Protein AF-A0A3M1XVM5-F1 (afdb_monomer)

Mean predicted aligned error: 18.75 Å

Solvent-accessible surface area (backbone atoms only — not comparable to full-atom values): 15828 Å² total; per-residue (Å²): 136,82,60,69,69,61,54,52,53,49,63,66,43,49,45,54,53,51,20,51,50,55,45,71,60,74,45,69,72,54,56,58,49,51,53,51,54,49,53,51,44,54,52,50,42,57,50,55,70,68,66,77,44,70,66,42,60,69,57,49,44,56,54,41,47,41,50,51,47,18,44,64,57,21,65,71,50,94,50,75,76,50,23,65,22,47,13,51,28,47,19,52,52,48,52,50,51,50,50,49,51,51,52,50,52,52,52,50,51,51,52,52,51,53,51,52,52,50,52,53,52,52,51,52,52,50,52,51,51,50,53,49,50,53,51,51,51,49,51,52,54,48,48,55,57,54,50,48,53,49,52,48,48,50,49,51,52,48,40,72,74,72,56,90,73,93,77,78,92,66,81,87,59,91,90,61,83,57,71,42,32,26,38,40,86,91,74,25,31,29,24,43,59,50,102,89,46,76,42,78,50,57,37,27,36,39,87,88,68,21,30,34,23,45,52,50,100,88,47,74,42,79,51,58,38,28,35,36,79,88,72,26,36,32,28,38,58,51,99,90,45,76,42,77,71,47,37,28,34,39,82,84,68,15,32,32,26,40,57,56,102,88,47,76,41,80,52,57,40,27,36,36,71,90,66,30,31,42,27,38,53,60,100,90,48,78,42,80,65

Foldseek 3Di:
DDDVVVVVVCLLCVLVVVLVVQLVVPDVVSVVVLVVVLVVLVVVLVVLVPPDDPCCVVQVNQLSVQLVVLLVVLVVDPDPSSRSSSSSSSSVVSNVVSVVVVVVVVVVVVVVVVVVVVVVVVVVVVVVVVVVVVVVVVVVVCCVVVVVVVVVVVVVVVCVVPDDDDDDDDDDPPPDDDFQWFQDPVFQFIWGQDPVGTDGAQWGQDQVAQFIWGHDPVGTDGAQWGQGNPFQFIWGQDPVGIDGPQWGQDQPQQFIWGQDPVGTDTDQWGQGNPTRAIWGDDPPGIDRD

Structure (mmCIF, N/CA/C/O backbone):
data_AF-A0A3M1XVM5-F1
#
_entry.id   AF-A0A3M1XVM5-F1
#
loop_
_atom_site.group_PDB
_atom_site.id
_atom_site.type_symbol
_atom_site.label_atom_id
_atom_site.label_alt_id
_atom_site.label_comp_id
_atom_site.label_asym_id
_atom_site.label_entity_id
_atom_site.label_seq_id
_atom_site.pdbx_PDB_ins_code
_atom_site.Cartn_x
_atom_site.Cartn_y
_atom_site.Cartn_z
_atom_site.occupancy
_atom_site.B_iso_or_equiv
_atom_site.auth_seq_id
_atom_site.auth_comp_id
_atom_site.auth_asym_id
_atom_site.auth_atom_id
_atom_site.pdbx_PDB_model_num
ATOM 1 N N . MET A 1 1 ? 5.412 -21.192 -29.999 1.00 60.91 1 MET A N 1
ATOM 2 C CA . MET A 1 1 ? 6.179 -20.695 -28.838 1.00 60.91 1 MET A CA 1
ATOM 3 C C . MET A 1 1 ? 7.517 -20.196 -29.362 1.00 60.91 1 MET A C 1
ATOM 5 O O . MET A 1 1 ? 8.328 -21.011 -29.775 1.00 60.91 1 MET A O 1
ATOM 9 N N . ILE A 1 2 ? 7.705 -18.882 -29.490 1.00 60.28 2 ILE A N 1
ATOM 10 C CA . ILE A 1 2 ? 9.012 -18.319 -29.856 1.00 60.28 2 ILE A CA 1
ATOM 11 C C . ILE A 1 2 ? 9.726 -18.062 -28.536 1.00 60.28 2 ILE A C 1
ATOM 13 O O . ILE A 1 2 ? 9.234 -17.288 -27.719 1.00 60.28 2 ILE A O 1
ATOM 17 N N . TYR A 1 3 ? 10.833 -18.761 -28.303 1.00 75.56 3 TYR A N 1
ATOM 18 C CA . TYR A 1 3 ? 11.639 -18.564 -27.105 1.00 75.56 3 TYR A CA 1
ATOM 19 C C . TYR A 1 3 ? 12.195 -17.129 -27.108 1.00 75.56 3 TYR A C 1
ATOM 21 O O . TYR A 1 3 ? 12.806 -16.730 -28.106 1.00 75.56 3 TYR A O 1
ATOM 29 N N . PRO A 1 4 ? 11.996 -16.344 -26.033 1.00 75.50 4 PRO A N 1
ATOM 30 C CA . PRO A 1 4 ? 12.413 -14.940 -25.978 1.00 75.50 4 PRO A CA 1
ATOM 31 C C . PRO A 1 4 ? 13.921 -14.770 -26.216 1.00 75.50 4 PRO A C 1
ATOM 33 O O . PRO A 1 4 ? 14.343 -13.804 -26.842 1.00 75.50 4 PRO A O 1
ATOM 36 N N . GLU A 1 5 ? 14.724 -15.764 -25.836 1.00 77.75 5 GLU A N 1
ATOM 37 C CA . GLU A 1 5 ? 16.176 -15.797 -26.050 1.00 77.75 5 GLU A CA 1
ATOM 38 C C . GLU A 1 5 ? 16.572 -15.759 -27.537 1.00 77.75 5 GLU A C 1
ATOM 40 O O . GLU A 1 5 ? 17.526 -15.080 -27.922 1.00 77.75 5 GLU A O 1
ATOM 45 N N . TYR A 1 6 ? 15.793 -16.411 -28.406 1.00 77.00 6 TYR A N 1
ATOM 46 C CA . TYR A 1 6 ? 16.048 -16.420 -29.849 1.00 77.00 6 TYR A CA 1
ATOM 47 C C . TYR A 1 6 ? 15.698 -15.086 -30.517 1.00 77.00 6 TYR A C 1
ATOM 49 O O . TYR A 1 6 ? 16.298 -14.736 -31.536 1.00 77.00 6 TYR A O 1
ATOM 57 N N . LEU A 1 7 ? 14.745 -14.331 -29.960 1.00 72.44 7 LEU A N 1
ATOM 58 C CA . LEU A 1 7 ? 14.396 -13.002 -30.461 1.00 72.44 7 LEU A CA 1
ATOM 59 C C . LEU A 1 7 ? 15.527 -12.008 -30.166 1.00 72.44 7 LEU A C 1
ATOM 61 O O . LEU A 1 7 ? 15.942 -11.267 -31.057 1.00 72.44 7 LEU A O 1
ATOM 65 N N . THR A 1 8 ? 16.078 -12.057 -28.951 1.00 76.94 8 THR A N 1
ATOM 66 C CA . THR A 1 8 ? 17.186 -11.199 -28.512 1.00 76.94 8 THR A CA 1
ATOM 67 C C . THR A 1 8 ? 18.448 -11.449 -29.332 1.00 76.94 8 THR A C 1
ATOM 69 O O . THR A 1 8 ? 19.074 -10.499 -29.800 1.00 76.94 8 THR A O 1
ATOM 72 N N . LEU A 1 9 ? 18.787 -12.718 -29.589 1.00 80.81 9 LEU A N 1
ATOM 73 C CA . LEU A 1 9 ? 19.960 -13.075 -30.391 1.00 80.81 9 LEU A CA 1
ATOM 74 C C . LEU A 1 9 ? 19.832 -12.598 -31.848 1.00 80.81 9 LEU A C 1
ATOM 76 O O . LEU A 1 9 ? 20.786 -12.074 -32.421 1.00 80.81 9 LEU A O 1
ATOM 80 N N . ARG A 1 10 ? 18.643 -12.730 -32.452 1.00 79.00 10 ARG A N 1
ATOM 81 C CA . ARG A 1 10 ? 18.392 -12.261 -33.825 1.00 79.00 10 ARG A CA 1
ATOM 82 C C . ARG A 1 10 ? 18.469 -10.743 -33.926 1.00 79.00 10 ARG A C 1
ATOM 84 O O . ARG A 1 10 ? 19.150 -10.243 -34.819 1.00 79.00 10 ARG A O 1
ATOM 91 N N . LEU A 1 11 ? 17.840 -10.019 -32.999 1.00 76.56 11 LEU A N 1
ATOM 92 C CA . LEU A 1 11 ? 17.914 -8.556 -32.937 1.00 76.56 11 LEU A CA 1
ATOM 93 C C . LEU A 1 11 ? 19.351 -8.074 -32.721 1.00 76.56 11 LEU A C 1
ATOM 95 O O . LEU A 1 11 ? 19.771 -7.114 -33.361 1.00 76.56 11 LEU A O 1
ATOM 99 N N . ALA A 1 12 ? 20.128 -8.784 -31.900 1.00 77.44 12 ALA A N 1
ATOM 100 C CA . ALA A 1 12 ? 21.537 -8.486 -31.699 1.00 77.44 12 ALA A CA 1
ATOM 101 C C . ALA A 1 12 ? 22.382 -8.763 -32.950 1.00 77.44 12 ALA A C 1
ATOM 103 O O . ALA A 1 12 ? 23.307 -8.011 -33.204 1.00 77.44 12 ALA A O 1
ATOM 104 N N . LEU A 1 13 ? 22.089 -9.789 -33.755 1.00 84.25 13 LEU A N 1
ATOM 105 C CA . LEU A 1 13 ? 22.875 -10.129 -34.954 1.00 84.25 13 LEU A CA 1
ATOM 106 C C . LEU A 1 13 ? 22.491 -9.330 -36.206 1.00 84.25 13 LEU A C 1
ATOM 108 O O . LEU A 1 13 ? 23.299 -9.213 -37.126 1.00 84.25 13 LEU A O 1
ATOM 112 N N . THR A 1 14 ? 21.281 -8.767 -36.259 1.00 83.75 14 THR A N 1
ATOM 113 C CA . THR A 1 14 ? 20.769 -8.076 -37.458 1.00 83.75 14 THR A CA 1
ATOM 114 C C . THR A 1 14 ? 21.676 -6.924 -37.928 1.00 83.75 14 THR A C 1
ATOM 116 O O . THR A 1 14 ? 21.975 -6.879 -39.122 1.00 83.75 14 THR A O 1
ATOM 119 N N . PRO A 1 15 ? 22.186 -6.030 -37.050 1.00 78.50 15 PRO A N 1
ATOM 120 C CA . PRO A 1 15 ? 23.075 -4.942 -37.461 1.00 78.50 15 PRO A CA 1
ATOM 121 C C . PRO A 1 15 ? 24.394 -5.460 -38.033 1.00 78.50 15 PRO A C 1
ATOM 123 O O . PRO A 1 15 ? 24.878 -4.932 -39.029 1.00 78.50 15 PRO A O 1
ATOM 126 N N . LEU A 1 16 ? 24.945 -6.523 -37.439 1.00 79.06 16 LEU A N 1
ATOM 127 C CA . LEU A 1 16 ? 26.199 -7.142 -37.861 1.00 79.06 16 LEU A CA 1
ATOM 128 C C . LEU A 1 16 ? 26.064 -7.775 -39.251 1.00 79.06 16 LEU A C 1
ATOM 130 O O . LEU A 1 16 ? 26.911 -7.548 -40.112 1.00 79.06 16 LEU A O 1
ATOM 134 N N . ILE A 1 17 ? 24.964 -8.492 -39.501 1.00 83.31 17 ILE A N 1
ATOM 135 C CA . ILE A 1 17 ? 24.644 -9.045 -40.825 1.00 83.31 17 ILE A CA 1
ATOM 136 C C . ILE A 1 17 ? 24.492 -7.914 -41.849 1.00 83.31 17 ILE A C 1
ATOM 138 O O . ILE A 1 17 ? 25.047 -8.002 -42.942 1.00 83.31 17 ILE A O 1
ATOM 142 N N . LEU A 1 18 ? 23.799 -6.828 -41.491 1.00 77.12 18 LEU A N 1
ATOM 143 C CA . LEU A 1 18 ? 23.624 -5.674 -42.373 1.00 77.12 18 LEU A CA 1
ATOM 144 C C . LEU A 1 18 ? 24.966 -5.011 -42.719 1.00 77.12 18 LEU A C 1
ATOM 146 O O . LEU A 1 18 ? 25.211 -4.684 -43.876 1.00 77.12 18 LEU A O 1
ATOM 150 N N . GLY A 1 19 ? 25.852 -4.858 -41.731 1.00 74.06 19 GLY A N 1
ATOM 151 C CA . GLY A 1 19 ? 27.201 -4.332 -41.927 1.00 74.06 19 GLY A CA 1
ATOM 152 C C . GLY A 1 19 ? 28.045 -5.198 -42.854 1.00 74.06 19 GLY A C 1
ATOM 153 O O . GLY A 1 19 ? 28.686 -4.672 -43.759 1.00 74.06 19 GLY A O 1
ATOM 154 N N . ILE A 1 20 ? 27.995 -6.523 -42.681 1.00 80.12 20 ILE A N 1
ATOM 155 C CA . ILE A 1 20 ? 28.680 -7.473 -43.569 1.00 80.12 20 ILE A CA 1
ATOM 156 C C . ILE A 1 20 ? 28.152 -7.346 -45.000 1.00 80.12 20 ILE A C 1
ATOM 158 O O . ILE A 1 20 ? 28.951 -7.284 -45.929 1.00 80.12 20 ILE A O 1
ATOM 162 N N . VAL A 1 21 ? 26.831 -7.262 -45.188 1.00 81.25 21 VAL A N 1
ATOM 163 C CA . VAL A 1 21 ? 26.219 -7.084 -46.515 1.00 81.25 21 VAL A CA 1
ATOM 164 C C . VAL A 1 21 ? 26.673 -5.773 -47.159 1.00 81.25 21 VAL A C 1
ATOM 166 O O . VAL A 1 21 ? 27.046 -5.766 -48.327 1.00 81.25 21 VAL A O 1
ATOM 169 N N . VAL A 1 22 ? 26.708 -4.673 -46.402 1.00 75.50 22 VAL A N 1
ATOM 170 C CA . VAL A 1 22 ? 27.169 -3.368 -46.905 1.00 75.50 22 VAL A CA 1
ATOM 171 C C . VAL A 1 22 ? 28.634 -3.415 -47.345 1.00 75.50 22 VAL A C 1
ATOM 173 O O . VAL A 1 22 ? 28.950 -2.909 -48.419 1.00 75.50 22 VAL A O 1
ATOM 176 N N . VAL A 1 23 ? 29.510 -4.062 -46.568 1.00 77.38 23 VAL A N 1
ATOM 177 C CA . VAL A 1 23 ? 30.926 -4.252 -46.935 1.00 77.38 23 VAL A CA 1
ATOM 178 C C . VAL A 1 23 ? 31.065 -5.162 -48.157 1.00 77.38 23 VAL A C 1
ATOM 180 O O . VAL A 1 23 ? 31.866 -4.884 -49.044 1.00 77.38 23 VAL A O 1
ATOM 183 N N . ALA A 1 24 ? 30.286 -6.244 -48.221 1.00 79.06 24 ALA A N 1
ATOM 184 C CA . ALA A 1 24 ? 30.365 -7.231 -49.294 1.00 79.06 24 ALA A CA 1
ATOM 185 C C . ALA A 1 24 ? 29.839 -6.706 -50.638 1.00 79.06 24 ALA A C 1
ATOM 187 O O . ALA A 1 24 ? 30.300 -7.152 -51.686 1.00 79.06 24 ALA A O 1
ATOM 188 N N . CYS A 1 25 ? 28.881 -5.775 -50.627 1.00 78.62 25 CYS A N 1
ATOM 189 C CA . CYS A 1 25 ? 28.274 -5.260 -51.851 1.00 78.62 25 CYS A CA 1
ATOM 190 C C . CYS A 1 25 ? 29.121 -4.210 -52.594 1.00 78.62 25 CYS A C 1
ATOM 192 O O . CYS A 1 25 ? 28.760 -3.920 -53.731 1.00 78.62 25 CYS A O 1
ATOM 194 N N . ASP A 1 26 ? 30.181 -3.646 -51.984 1.00 67.75 26 ASP A N 1
ATOM 195 C CA . ASP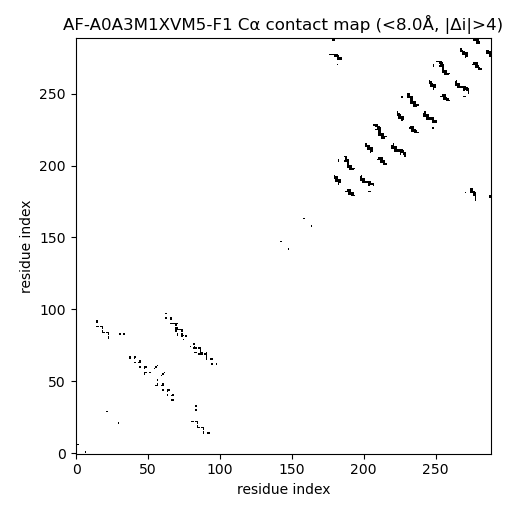 A 1 26 ? 31.127 -2.645 -52.546 1.00 67.75 26 ASP A CA 1
ATOM 196 C C . ASP A 1 26 ? 30.506 -1.702 -53.599 1.00 67.75 26 ASP A C 1
ATOM 198 O O . ASP A 1 26 ? 31.024 -1.497 -54.697 1.00 67.75 26 ASP A O 1
ATOM 202 N N . ALA A 1 27 ? 29.312 -1.182 -53.297 1.00 70.56 27 ALA A N 1
ATOM 203 C CA . ALA A 1 27 ? 28.520 -0.423 -54.249 1.00 70.56 27 ALA A CA 1
ATOM 204 C C . ALA A 1 27 ? 28.779 1.074 -54.022 1.00 70.56 27 ALA A C 1
ATOM 206 O O . ALA A 1 27 ? 28.367 1.602 -52.983 1.00 70.56 27 ALA A O 1
ATOM 207 N N . PRO A 1 28 ? 29.367 1.804 -54.991 1.00 73.69 28 PRO A N 1
ATOM 208 C CA . PRO A 1 28 ? 29.657 3.236 -54.856 1.00 73.69 28 PRO A CA 1
ATOM 209 C C . PRO A 1 28 ? 28.417 4.058 -54.477 1.00 73.69 28 PRO A C 1
ATOM 211 O O . PRO A 1 28 ? 28.491 5.020 -53.718 1.00 73.69 28 PRO A O 1
ATOM 214 N N . ALA A 1 29 ? 27.243 3.626 -54.948 1.00 74.75 29 ALA A N 1
ATOM 215 C CA . ALA A 1 29 ? 25.959 4.241 -54.632 1.00 74.75 29 ALA A CA 1
ATOM 216 C C . ALA A 1 29 ? 25.582 4.164 -53.138 1.00 74.75 29 ALA A C 1
ATOM 218 O O . ALA A 1 29 ? 24.871 5.041 -52.647 1.00 74.75 29 ALA A O 1
ATOM 219 N N . ILE A 1 30 ? 26.030 3.131 -52.414 1.00 73.25 30 ILE A N 1
ATOM 220 C CA . ILE A 1 30 ? 25.787 2.984 -50.972 1.00 73.25 30 ILE A CA 1
ATOM 221 C C . ILE A 1 30 ? 26.704 3.931 -50.200 1.00 73.25 30 ILE A C 1
ATOM 223 O O . ILE A 1 30 ? 26.223 4.665 -49.338 1.00 73.25 30 ILE A O 1
ATOM 227 N N . HIS A 1 31 ? 27.987 3.982 -50.563 1.00 72.56 31 HIS A N 1
ATOM 228 C CA . HIS A 1 31 ? 28.966 4.877 -49.946 1.00 72.56 31 HIS A CA 1
ATOM 229 C C . HIS A 1 31 ? 28.541 6.351 -50.074 1.00 72.56 31 HIS A C 1
ATOM 231 O O . HIS A 1 31 ? 28.496 7.097 -49.096 1.00 72.56 31 HIS A O 1
ATOM 237 N N . ASP A 1 32 ? 28.080 6.738 -51.262 1.00 79.06 32 ASP A N 1
ATOM 238 C CA . ASP A 1 32 ? 27.634 8.098 -51.561 1.00 79.06 32 ASP A CA 1
ATOM 239 C C . ASP A 1 32 ? 26.317 8.484 -50.845 1.00 79.06 32 ASP A C 1
ATOM 241 O O . ASP A 1 32 ? 26.075 9.643 -50.486 1.00 79.06 32 ASP A O 1
ATOM 245 N N . ARG A 1 33 ? 25.440 7.507 -50.576 1.00 79.25 33 ARG A N 1
ATOM 246 C CA . ARG A 1 33 ? 24.245 7.712 -49.737 1.00 79.25 33 ARG A CA 1
ATOM 247 C C . ARG A 1 33 ? 24.594 7.800 -48.253 1.00 79.25 33 ARG A C 1
ATOM 249 O O . ARG A 1 33 ? 24.036 8.654 -47.563 1.00 79.25 33 ARG A O 1
ATOM 256 N N . LEU A 1 34 ? 25.506 6.963 -47.759 1.00 74.75 34 LEU A N 1
ATOM 257 C CA . LEU A 1 34 ? 25.962 6.999 -46.366 1.00 74.75 34 LEU A CA 1
ATOM 258 C C . LEU A 1 34 ? 26.672 8.322 -46.054 1.00 74.75 34 LEU A C 1
ATOM 260 O O . LEU A 1 34 ? 26.331 8.972 -45.066 1.00 74.75 34 LEU A O 1
ATOM 264 N N . GLY A 1 35 ? 27.547 8.789 -46.949 1.00 77.56 35 GLY A N 1
ATOM 265 C CA . GLY A 1 35 ? 28.209 10.089 -46.828 1.00 77.56 35 GLY A CA 1
ATOM 266 C C . GLY A 1 35 ? 27.221 11.259 -46.752 1.00 77.56 35 GLY A C 1
ATOM 267 O O . GLY A 1 35 ? 27.332 12.113 -45.870 1.00 77.56 35 GLY A O 1
ATOM 268 N N . ARG A 1 36 ? 26.185 11.272 -47.605 1.00 83.62 36 ARG A N 1
ATOM 269 C CA . ARG A 1 36 ? 25.111 12.284 -47.540 1.00 83.62 36 ARG A CA 1
ATOM 270 C C . ARG A 1 36 ? 24.309 12.219 -46.243 1.00 83.62 36 ARG A C 1
ATOM 272 O O . ARG A 1 36 ? 24.011 13.257 -45.656 1.00 83.62 36 ARG A O 1
ATOM 279 N N . SER A 1 37 ? 23.993 11.011 -45.785 1.00 77.19 37 SER A N 1
ATOM 280 C CA . SER A 1 37 ? 23.270 10.786 -44.527 1.00 77.19 37 SER A CA 1
ATOM 281 C C . SER A 1 37 ? 24.063 11.322 -43.333 1.00 77.19 37 SER A C 1
ATOM 283 O O . SER A 1 37 ? 23.508 11.967 -42.445 1.00 77.19 37 SER A O 1
ATOM 285 N N . TYR A 1 38 ? 25.379 11.115 -43.345 1.00 74.56 38 TYR A N 1
ATOM 286 C CA . TYR A 1 38 ? 26.290 11.611 -42.321 1.00 74.56 38 TYR A CA 1
ATOM 287 C C . TYR A 1 38 ? 26.398 13.140 -42.316 1.00 74.56 38 TYR A C 1
ATOM 289 O O . TYR A 1 38 ? 26.290 13.767 -41.261 1.00 74.56 38 TYR A O 1
ATOM 297 N N . LEU A 1 39 ? 26.569 13.757 -43.490 1.00 82.69 39 LEU A N 1
ATOM 298 C CA . LEU A 1 39 ? 26.614 15.217 -43.613 1.00 82.69 39 LEU A CA 1
ATOM 299 C C . LEU A 1 39 ? 25.326 15.856 -43.092 1.00 82.69 39 LEU A C 1
ATOM 301 O O . LEU A 1 39 ? 25.383 16.818 -42.325 1.00 82.69 39 LEU A O 1
ATOM 305 N N . TRP A 1 40 ? 24.182 15.258 -43.426 1.00 86.00 40 TRP A N 1
ATOM 306 C CA . TRP A 1 40 ? 22.891 15.678 -42.900 1.00 86.00 40 TRP A CA 1
ATOM 307 C C . TRP A 1 40 ? 22.824 15.552 -41.370 1.00 86.00 40 TRP A C 1
ATOM 309 O O . TRP A 1 40 ? 22.435 16.506 -40.699 1.00 86.00 40 TRP A O 1
ATOM 319 N N . MET A 1 41 ? 23.261 14.428 -40.785 1.00 80.38 41 MET A N 1
ATOM 320 C CA . MET A 1 41 ? 23.284 14.264 -39.321 1.00 80.38 41 MET A CA 1
ATOM 321 C C . MET A 1 41 ? 24.180 15.300 -38.636 1.00 80.38 41 MET A C 1
ATOM 323 O O . MET A 1 41 ? 23.7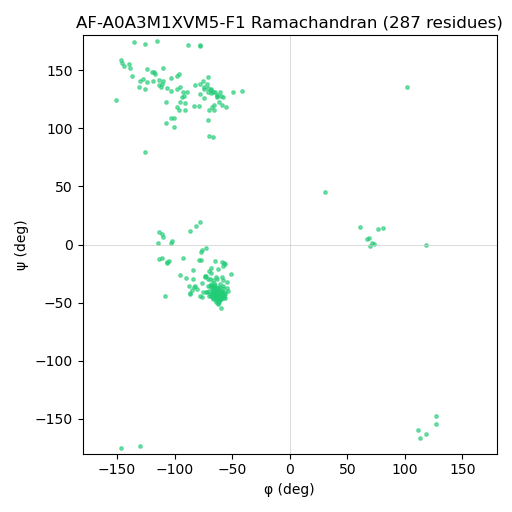98 15.855 -37.605 1.00 80.38 41 MET A O 1
ATOM 327 N N . ARG A 1 42 ? 25.348 15.603 -39.214 1.00 81.31 42 ARG A N 1
ATOM 328 C CA . ARG A 1 42 ? 26.279 16.613 -38.690 1.00 81.31 42 ARG A CA 1
ATOM 329 C C . ARG A 1 42 ? 25.665 18.011 -38.709 1.00 81.31 42 ARG A C 1
ATOM 331 O O . ARG A 1 42 ? 25.780 18.745 -37.727 1.00 81.31 42 ARG A O 1
ATOM 338 N N . GLU A 1 43 ? 24.990 18.366 -39.798 1.00 87.50 43 GLU A N 1
ATOM 339 C CA . GLU A 1 43 ? 24.265 19.631 -39.916 1.00 87.50 43 GLU A CA 1
ATOM 340 C C . GLU A 1 43 ? 23.136 19.717 -38.879 1.00 87.50 43 GLU A C 1
ATOM 342 O O . GLU A 1 43 ? 23.020 20.710 -38.158 1.00 87.50 43 GLU A O 1
ATOM 347 N N . LYS A 1 44 ? 22.351 18.643 -38.720 1.00 84.56 44 LYS A N 1
ATOM 348 C CA . LYS A 1 44 ? 21.286 18.584 -37.712 1.00 84.56 44 LYS A CA 1
ATOM 349 C C . LYS A 1 44 ? 21.815 18.629 -36.286 1.00 84.56 44 LYS A C 1
ATOM 351 O O . LYS A 1 44 ? 21.180 19.266 -35.453 1.00 84.56 44 LYS A O 1
ATOM 356 N N . HIS A 1 45 ? 22.975 18.041 -35.998 1.00 80.94 45 HIS A N 1
ATOM 357 C CA . HIS A 1 45 ? 23.606 18.150 -34.682 1.00 80.94 45 HIS A CA 1
ATOM 358 C C . HIS A 1 45 ? 24.001 19.601 -34.378 1.00 80.94 45 HIS A C 1
ATOM 360 O O . HIS A 1 45 ? 23.702 20.118 -33.300 1.00 80.94 45 HIS A O 1
ATOM 366 N N . ALA A 1 46 ? 24.612 20.288 -35.348 1.00 83.62 46 ALA A N 1
ATOM 367 C CA . ALA A 1 46 ? 24.980 21.694 -35.213 1.00 83.62 46 ALA A CA 1
ATOM 368 C C . ALA A 1 46 ? 23.746 22.589 -35.000 1.00 83.62 46 ALA A C 1
ATOM 370 O O . ALA A 1 46 ? 23.750 23.437 -34.107 1.00 83.62 46 ALA A O 1
ATOM 371 N N . LEU A 1 47 ? 22.667 22.361 -35.751 1.00 84.06 47 LEU A N 1
ATOM 372 C CA . LEU A 1 47 ? 21.400 23.079 -35.580 1.00 84.06 47 LEU A CA 1
ATOM 373 C C . LEU A 1 47 ? 20.743 22.777 -34.225 1.00 84.06 47 LEU A C 1
ATOM 375 O O . LEU A 1 47 ? 20.355 23.697 -33.506 1.00 84.06 47 LEU A O 1
ATOM 379 N N . ALA A 1 48 ? 20.690 21.504 -33.821 1.00 81.50 48 ALA A N 1
ATOM 380 C CA . ALA A 1 48 ? 20.130 21.090 -32.536 1.00 81.50 48 ALA A CA 1
ATOM 381 C C . ALA A 1 48 ? 20.880 21.709 -31.348 1.00 81.50 48 ALA A C 1
ATOM 383 O O . ALA A 1 48 ? 20.255 22.044 -30.347 1.00 81.50 48 ALA A O 1
ATOM 384 N N . SER A 1 49 ? 22.197 21.910 -31.472 1.00 78.69 49 SER A N 1
ATOM 385 C CA . SER A 1 49 ? 23.011 22.578 -30.450 1.00 78.69 49 SER A CA 1
ATOM 386 C C . SER A 1 49 ? 22.754 24.080 -30.317 1.00 78.69 49 SER A C 1
ATOM 388 O O . SER A 1 49 ? 23.004 24.644 -29.256 1.00 78.69 49 SER A O 1
ATOM 390 N N . ARG A 1 50 ? 22.227 24.727 -31.365 1.00 83.62 50 ARG A N 1
ATOM 391 C CA . ARG A 1 50 ? 21.940 26.169 -31.374 1.00 83.62 50 ARG A CA 1
ATOM 392 C C . ARG A 1 50 ? 20.535 26.511 -30.885 1.00 83.62 50 ARG A C 1
ATOM 394 O O . ARG A 1 50 ? 20.343 27.583 -30.330 1.00 83.62 50 ARG A O 1
ATOM 401 N N . GLU A 1 51 ? 19.563 25.618 -31.067 1.00 81.25 51 GLU A N 1
ATOM 402 C CA . GLU A 1 51 ? 18.143 25.915 -30.804 1.00 81.25 51 GLU A CA 1
ATOM 403 C C . GLU A 1 51 ? 17.672 25.687 -29.344 1.00 81.25 51 GLU A C 1
ATOM 405 O O . GLU A 1 51 ? 16.478 25.740 -29.072 1.00 81.25 51 GLU A O 1
ATOM 410 N N . GLY A 1 52 ? 18.571 25.476 -28.373 1.00 73.12 52 GLY A N 1
ATOM 411 C CA . GLY A 1 52 ? 18.320 25.745 -26.940 1.00 73.12 52 GLY A CA 1
ATOM 412 C C . GLY A 1 52 ? 17.191 24.991 -26.202 1.00 73.12 52 GLY A C 1
ATOM 413 O O . GLY A 1 52 ? 16.805 25.411 -25.114 1.00 73.12 52 GLY A O 1
ATOM 414 N N . GLY A 1 53 ? 16.640 23.896 -26.733 1.00 87.81 53 GLY A N 1
ATOM 415 C CA . GLY A 1 53 ? 15.536 23.161 -26.094 1.00 87.81 53 GLY A CA 1
ATOM 416 C C . GLY A 1 53 ? 15.994 22.001 -25.202 1.00 87.81 53 GLY A C 1
ATOM 417 O O . GLY A 1 53 ? 16.668 21.097 -25.689 1.00 87.81 53 GLY A O 1
ATOM 418 N N . TRP A 1 54 ? 15.550 21.954 -23.937 1.00 87.38 54 TRP A N 1
ATOM 419 C CA . TRP A 1 54 ? 15.931 20.901 -22.975 1.00 87.38 54 TRP A CA 1
ATOM 420 C C . TRP A 1 54 ? 15.680 19.476 -23.497 1.00 87.38 54 TRP A C 1
ATOM 422 O O . TRP A 1 54 ? 16.532 18.604 -23.341 1.00 87.38 54 TRP A O 1
ATOM 432 N N . TRP A 1 55 ? 14.558 19.240 -24.188 1.00 82.50 55 TRP A N 1
ATOM 433 C CA . TRP A 1 55 ? 14.245 17.932 -24.770 1.00 82.50 55 TRP A CA 1
ATOM 434 C C . TRP A 1 55 ? 15.187 17.578 -25.929 1.00 82.50 55 TRP A C 1
ATOM 436 O O . TRP A 1 55 ? 15.559 16.423 -26.110 1.00 82.50 55 TRP A O 1
ATOM 446 N N . ARG A 1 56 ? 15.638 18.558 -26.716 1.00 82.12 56 ARG A N 1
ATOM 447 C CA . ARG A 1 56 ? 16.605 18.294 -27.790 1.00 82.12 56 ARG A CA 1
ATOM 448 C C . ARG A 1 56 ? 17.965 17.953 -27.215 1.00 82.12 56 ARG A C 1
ATOM 450 O O . ARG A 1 56 ? 18.601 17.025 -27.701 1.00 82.12 56 ARG A O 1
ATOM 457 N N . THR A 1 57 ? 18.369 18.654 -26.164 1.00 82.88 57 THR A N 1
ATOM 458 C CA . THR A 1 57 ? 19.608 18.383 -25.434 1.00 82.88 57 THR A CA 1
ATOM 459 C C . THR A 1 57 ? 19.599 16.987 -24.808 1.00 82.88 57 THR A C 1
ATOM 461 O O . THR A 1 57 ? 20.592 16.276 -24.891 1.00 82.88 57 THR A O 1
ATOM 464 N N . LEU A 1 58 ? 18.474 16.558 -24.230 1.00 80.94 58 LEU A N 1
ATOM 465 C CA . LEU A 1 58 ? 18.365 15.254 -23.567 1.00 80.94 58 LEU A CA 1
ATOM 466 C C . LEU A 1 58 ? 18.152 14.079 -24.526 1.00 80.94 58 LEU A C 1
ATOM 468 O O . LEU A 1 58 ? 18.705 13.007 -24.299 1.00 80.94 58 LEU A O 1
ATOM 472 N N . PHE A 1 59 ? 17.356 14.255 -25.582 1.00 81.06 59 PHE A N 1
ATOM 473 C CA . PHE A 1 59 ? 16.935 13.141 -26.436 1.00 81.06 59 PHE A CA 1
ATOM 474 C C . PHE A 1 59 ? 17.614 13.161 -27.809 1.00 81.06 59 PHE A C 1
ATOM 476 O O . PHE A 1 59 ? 18.080 12.131 -28.281 1.00 81.06 59 PHE A O 1
ATOM 483 N N . VAL A 1 60 ? 17.706 14.322 -28.460 1.00 83.56 60 VAL A N 1
ATOM 484 C CA . VAL A 1 60 ? 18.148 14.417 -29.865 1.00 83.56 60 VAL A CA 1
ATOM 485 C C . VAL A 1 60 ? 19.669 14.500 -29.984 1.00 83.56 60 VAL A C 1
ATOM 487 O O . VAL A 1 60 ? 20.260 13.844 -30.842 1.00 83.56 60 VAL A O 1
ATOM 490 N N . GLN A 1 61 ? 20.319 15.282 -29.123 1.00 84.25 61 GLN A N 1
ATOM 491 C CA . GLN A 1 61 ? 21.770 15.461 -29.143 1.00 84.25 61 GLN A CA 1
ATOM 492 C C . GLN A 1 61 ? 22.539 14.155 -28.914 1.00 84.25 61 GLN A C 1
ATOM 494 O O . GLN A 1 61 ? 23.418 13.874 -29.728 1.00 84.25 61 GLN A O 1
ATOM 499 N N . PRO A 1 62 ? 22.218 13.320 -27.906 1.00 82.56 62 PRO A N 1
ATOM 500 C CA . PRO A 1 62 ? 22.941 12.070 -27.689 1.00 82.56 62 PRO A CA 1
ATOM 501 C C . PRO A 1 62 ? 22.812 11.107 -28.871 1.00 82.56 62 PRO A C 1
ATOM 503 O O . PRO A 1 62 ? 23.789 10.466 -29.252 1.00 82.56 62 PRO A O 1
ATOM 506 N N . PHE A 1 63 ? 21.635 11.058 -29.503 1.00 82.38 63 PHE A N 1
ATOM 507 C CA . PHE A 1 63 ? 21.393 10.255 -30.702 1.00 82.38 63 PHE A CA 1
ATOM 508 C C . PHE A 1 63 ? 22.279 10.696 -31.875 1.00 82.38 63 PHE A C 1
ATOM 510 O O . PHE A 1 63 ? 23.003 9.891 -32.463 1.00 82.38 63 PHE A O 1
ATOM 517 N N . LEU A 1 64 ? 22.276 11.994 -32.181 1.00 82.81 64 LEU A N 1
ATOM 518 C CA . LEU A 1 64 ? 23.094 12.555 -33.255 1.00 82.81 64 LEU A CA 1
ATOM 519 C C . LEU A 1 64 ? 24.601 12.448 -32.954 1.00 82.81 64 LEU A C 1
ATOM 521 O O . LEU A 1 64 ? 25.391 12.171 -33.857 1.00 82.81 64 LEU A O 1
ATOM 525 N N . TRP A 1 65 ? 25.000 12.608 -31.689 1.00 84.12 65 TRP A N 1
ATOM 526 C CA . TRP A 1 65 ? 26.385 12.459 -31.240 1.00 84.12 65 TRP A CA 1
ATOM 527 C C . TRP A 1 65 ? 26.883 11.013 -31.355 1.00 84.12 65 TRP A C 1
ATOM 529 O O . TRP A 1 65 ? 27.998 10.788 -31.820 1.00 84.12 65 TRP A O 1
ATOM 539 N N . LEU A 1 66 ? 26.058 10.020 -31.009 1.00 79.69 66 LEU A N 1
ATOM 540 C CA . LEU A 1 66 ? 26.408 8.602 -31.152 1.00 79.69 66 LEU A CA 1
ATOM 541 C C . LEU A 1 66 ? 26.584 8.195 -32.618 1.00 79.69 66 LEU A C 1
ATOM 543 O O . LEU A 1 66 ? 27.530 7.477 -32.942 1.00 79.69 66 LEU A O 1
ATOM 547 N N . GLY A 1 67 ? 25.723 8.694 -33.513 1.00 76.81 67 GLY A N 1
ATOM 548 C CA . GLY A 1 67 ? 25.901 8.514 -34.958 1.00 76.81 67 GLY A CA 1
ATOM 549 C C . GLY A 1 67 ? 27.232 9.088 -35.458 1.00 76.81 67 GLY A C 1
ATOM 550 O O . GLY A 1 67 ? 27.931 8.447 -36.238 1.00 76.81 67 GLY A O 1
ATOM 551 N N . PHE A 1 68 ? 27.627 10.259 -34.948 1.00 80.94 68 PHE A N 1
ATOM 552 C CA . PHE A 1 68 ? 28.920 10.873 -35.254 1.00 80.94 68 PHE A CA 1
ATOM 553 C C . PHE A 1 68 ? 30.111 10.077 -34.689 1.00 80.94 68 PHE A C 1
ATOM 555 O O . PHE A 1 68 ? 31.096 9.855 -35.393 1.00 80.94 68 PHE A O 1
ATOM 562 N N . MET A 1 69 ? 30.027 9.608 -33.441 1.00 79.88 69 MET A N 1
ATOM 563 C CA . MET A 1 69 ? 31.112 8.862 -32.792 1.00 79.88 69 MET A CA 1
ATOM 564 C C . MET A 1 69 ? 31.380 7.500 -33.431 1.00 79.88 69 MET A C 1
ATOM 566 O O . MET A 1 69 ? 32.533 7.067 -33.447 1.00 79.88 69 MET A O 1
ATOM 570 N N . GLY A 1 70 ? 30.356 6.847 -33.991 1.00 77.62 70 GLY A N 1
ATOM 571 C CA . GLY A 1 70 ? 30.528 5.607 -34.753 1.00 77.62 70 GLY A CA 1
ATOM 572 C C . GLY A 1 70 ? 31.509 5.769 -35.920 1.00 77.62 70 GLY A C 1
ATOM 573 O O . GLY A 1 70 ? 32.402 4.942 -36.087 1.00 77.62 70 GLY A O 1
ATOM 574 N N . ASP A 1 71 ? 31.415 6.878 -36.659 1.00 73.75 71 ASP A N 1
ATOM 575 C CA . ASP A 1 71 ? 32.334 7.210 -37.760 1.00 73.75 71 ASP A CA 1
ATOM 576 C C . ASP A 1 71 ? 33.748 7.537 -37.251 1.00 73.75 71 ASP A C 1
ATOM 578 O O . ASP A 1 71 ? 34.742 7.015 -37.756 1.00 73.75 71 ASP A O 1
ATOM 582 N N . VAL A 1 72 ? 33.857 8.340 -36.185 1.00 82.31 72 VAL A N 1
ATOM 583 C CA . VAL A 1 72 ? 35.157 8.678 -35.573 1.00 82.31 72 VAL A CA 1
ATOM 584 C C . VAL A 1 72 ? 35.903 7.423 -35.113 1.00 82.31 72 VAL A C 1
ATOM 586 O O . VAL A 1 72 ? 37.120 7.328 -35.281 1.00 82.31 72 VAL A O 1
ATOM 589 N N . LEU A 1 73 ? 35.189 6.454 -34.537 1.00 80.00 73 LEU A N 1
ATOM 590 C CA . LEU A 1 73 ? 35.763 5.179 -34.114 1.00 80.00 73 LEU A CA 1
ATOM 591 C C . LEU A 1 73 ? 36.111 4.286 -35.307 1.00 80.00 73 LEU A C 1
ATOM 593 O O . LEU A 1 73 ? 37.183 3.681 -35.308 1.00 80.00 73 LEU A O 1
ATOM 597 N N . ALA A 1 74 ? 35.263 4.238 -36.335 1.00 79.31 74 ALA A N 1
ATOM 598 C CA . ALA A 1 74 ? 35.501 3.410 -37.511 1.00 79.31 74 ALA A CA 1
ATOM 599 C C . ALA A 1 74 ? 36.733 3.850 -38.316 1.00 79.31 74 ALA A C 1
ATOM 601 O O . ALA A 1 74 ? 37.507 3.002 -38.763 1.00 79.31 74 ALA A O 1
ATOM 602 N N . ARG A 1 75 ? 36.992 5.161 -38.409 1.00 78.81 75 ARG A N 1
ATOM 603 C CA . ARG A 1 75 ? 38.180 5.719 -39.083 1.00 78.81 75 ARG A CA 1
ATOM 604 C C . ARG A 1 75 ? 39.513 5.368 -38.418 1.00 78.81 75 ARG A C 1
ATOM 606 O O . ARG A 1 75 ? 40.558 5.555 -39.034 1.00 78.81 75 ARG A O 1
ATOM 613 N N . LYS A 1 76 ? 39.509 4.867 -37.175 1.00 85.31 76 LYS A N 1
ATOM 614 C CA . LYS A 1 76 ? 40.731 4.387 -36.499 1.00 85.31 76 LYS A CA 1
ATOM 615 C C . LYS A 1 76 ? 41.187 3.012 -36.988 1.00 85.31 76 LYS A C 1
ATOM 617 O O . LYS A 1 76 ? 42.302 2.601 -36.680 1.00 85.31 76 LYS A O 1
ATOM 622 N N . VAL A 1 77 ? 40.343 2.286 -37.721 1.00 84.00 77 VAL A N 1
ATOM 623 C CA . VAL A 1 77 ? 40.702 0.986 -38.295 1.00 84.00 77 VAL A CA 1
ATOM 624 C C . VAL A 1 77 ? 41.625 1.216 -39.501 1.00 84.00 77 VAL A C 1
ATOM 626 O O . VAL A 1 77 ? 41.400 2.143 -40.262 1.00 84.00 77 VAL A O 1
ATOM 629 N N . PRO A 1 78 ? 42.673 0.417 -39.741 1.00 81.12 78 PRO A N 1
ATOM 630 C CA . PRO A 1 78 ? 43.612 0.671 -40.842 1.00 81.12 78 PRO A CA 1
ATOM 631 C C . PRO A 1 78 ? 43.083 0.292 -42.237 1.00 81.12 78 PRO A C 1
ATOM 633 O O . PRO A 1 78 ? 43.759 0.538 -43.230 1.00 81.12 78 PRO A O 1
ATOM 636 N N . VAL A 1 79 ? 41.894 -0.314 -42.336 1.00 83.12 79 VAL A N 1
ATOM 637 C CA . VAL A 1 79 ? 41.337 -0.845 -43.590 1.00 83.12 79 VAL A CA 1
ATOM 638 C C . VAL A 1 79 ? 40.189 0.051 -44.076 1.00 83.12 79 VAL A C 1
ATOM 640 O O . VAL A 1 79 ? 39.090 -0.060 -43.531 1.00 83.12 79 VAL A O 1
ATOM 643 N N . PRO A 1 80 ? 40.389 0.890 -45.114 1.00 77.31 80 PRO A N 1
ATOM 644 C CA . PRO A 1 80 ? 39.392 1.871 -45.560 1.00 77.31 80 PRO A CA 1
ATOM 645 C C . PRO A 1 80 ? 38.051 1.248 -45.953 1.00 77.31 80 PRO A C 1
ATOM 647 O O . PRO A 1 80 ? 36.997 1.775 -45.625 1.00 77.31 80 PRO A O 1
ATOM 650 N N . ARG A 1 81 ? 38.085 0.063 -46.579 1.00 72.62 81 ARG A N 1
ATOM 651 C CA . ARG A 1 81 ? 36.879 -0.680 -46.988 1.00 72.62 81 ARG A CA 1
ATOM 652 C C . ARG A 1 81 ? 35.984 -1.107 -45.821 1.00 72.62 81 ARG A C 1
ATOM 654 O O . ARG A 1 81 ? 34.813 -1.396 -46.029 1.00 72.62 81 ARG A O 1
ATOM 661 N N . LEU A 1 82 ? 36.525 -1.183 -44.603 1.00 78.69 82 LEU A N 1
ATOM 662 C CA . LEU A 1 82 ? 35.765 -1.571 -43.414 1.00 78.69 82 LEU A CA 1
ATOM 663 C C . LEU A 1 82 ? 35.185 -0.370 -42.661 1.00 78.69 82 LEU A C 1
ATOM 665 O O . LEU A 1 82 ? 34.355 -0.576 -41.779 1.00 78.69 82 LEU A O 1
ATOM 669 N N . HIS A 1 83 ? 35.590 0.862 -42.986 1.00 80.31 83 HIS A N 1
ATOM 670 C CA . HIS A 1 83 ? 35.185 2.054 -42.231 1.00 80.31 83 HIS A CA 1
ATOM 671 C C . HIS A 1 83 ? 33.675 2.265 -42.275 1.00 80.31 83 HIS A C 1
ATOM 673 O O . HIS A 1 83 ? 33.051 2.410 -41.228 1.00 80.31 83 HIS A O 1
ATOM 679 N N . ASP A 1 84 ? 33.065 2.199 -43.456 1.00 74.81 84 ASP A N 1
ATOM 680 C CA . ASP A 1 84 ? 31.639 2.525 -43.593 1.00 74.81 84 ASP A CA 1
ATOM 681 C C . ASP A 1 84 ? 30.741 1.449 -42.997 1.00 74.81 84 ASP A C 1
ATOM 683 O O . ASP A 1 84 ? 29.759 1.750 -42.317 1.00 74.81 84 ASP A O 1
ATOM 687 N N . GLY A 1 85 ? 31.102 0.182 -43.215 1.00 75.50 85 GLY A N 1
ATOM 688 C CA . GLY A 1 85 ? 30.386 -0.952 -42.646 1.00 75.50 85 GLY A CA 1
ATOM 689 C C . GLY A 1 85 ? 30.465 -0.960 -41.125 1.00 75.50 85 GLY A C 1
ATOM 690 O O . GLY A 1 85 ? 29.442 -1.073 -40.454 1.00 75.50 85 GLY A O 1
ATOM 691 N N . LEU A 1 86 ? 31.666 -0.784 -40.568 1.00 79.88 86 LEU A N 1
ATOM 692 C CA . LEU A 1 86 ? 31.862 -0.763 -39.121 1.00 79.88 86 LEU A CA 1
ATOM 693 C C . LEU A 1 86 ? 31.198 0.460 -38.476 1.00 79.88 86 LEU A C 1
ATOM 695 O O . LEU A 1 86 ? 30.558 0.321 -37.436 1.00 79.88 86 LEU A O 1
ATOM 699 N N . GLY A 1 87 ? 31.302 1.637 -39.098 1.00 76.69 87 GLY A N 1
ATOM 700 C CA . GLY A 1 87 ? 30.659 2.859 -38.619 1.00 76.69 87 GLY A CA 1
ATOM 701 C C . GLY A 1 87 ? 29.138 2.728 -38.576 1.00 76.69 87 GLY A C 1
ATOM 702 O O . GLY A 1 87 ? 28.523 3.081 -37.569 1.00 76.69 87 GLY A O 1
ATOM 703 N N . LEU A 1 88 ? 28.536 2.136 -39.616 1.00 77.56 88 LEU A N 1
ATOM 704 C CA . LEU A 1 88 ? 27.103 1.849 -39.656 1.00 77.56 88 LEU A CA 1
ATOM 705 C C . LEU A 1 88 ? 26.689 0.860 -38.559 1.00 77.56 88 LEU A C 1
ATOM 707 O O . LEU A 1 88 ? 25.699 1.097 -37.871 1.00 77.56 88 LEU A O 1
ATOM 711 N N . VAL A 1 89 ? 27.444 -0.225 -38.366 1.00 81.25 89 VAL A N 1
ATOM 712 C CA . VAL A 1 89 ? 27.162 -1.227 -37.324 1.00 81.25 89 VAL A CA 1
ATOM 713 C C . VAL A 1 89 ? 27.222 -0.597 -35.934 1.00 81.25 89 VAL A C 1
ATOM 715 O O . VAL A 1 89 ? 26.286 -0.750 -35.150 1.00 81.25 89 VAL A O 1
ATOM 718 N N . LEU A 1 90 ? 28.294 0.143 -35.635 1.00 81.06 90 LEU A N 1
ATOM 719 C CA . LEU A 1 90 ? 28.478 0.812 -34.346 1.00 81.06 90 LEU A CA 1
ATOM 720 C C . LEU A 1 90 ? 27.383 1.847 -34.086 1.00 81.06 90 LEU A C 1
ATOM 722 O O . LEU A 1 90 ? 26.848 1.895 -32.979 1.00 81.06 90 LEU A O 1
ATOM 726 N N . ALA A 1 91 ? 27.009 2.627 -35.104 1.00 77.75 91 ALA A N 1
ATOM 727 C CA . ALA A 1 91 ? 25.872 3.529 -35.015 1.00 77.75 91 ALA A CA 1
ATOM 728 C C . ALA A 1 91 ? 24.590 2.741 -34.710 1.00 77.75 91 ALA A C 1
ATOM 730 O O . ALA A 1 91 ? 23.953 2.993 -33.697 1.00 77.75 91 ALA A O 1
ATOM 731 N N . LEU A 1 92 ? 24.226 1.724 -35.489 1.00 81.12 92 LEU A N 1
ATOM 732 C CA . LEU A 1 92 ? 22.991 0.970 -35.247 1.00 81.12 92 LEU A CA 1
ATOM 733 C C . LEU A 1 92 ? 22.918 0.366 -33.833 1.00 81.12 92 LEU A C 1
ATOM 735 O O . LEU A 1 92 ? 21.871 0.468 -33.192 1.00 81.12 92 LEU A O 1
ATOM 739 N N . TYR A 1 93 ? 24.016 -0.185 -33.306 1.00 83.81 93 TYR A N 1
ATOM 740 C CA . TYR A 1 93 ? 24.056 -0.670 -31.920 1.00 83.81 93 TYR A CA 1
ATOM 741 C C . TYR A 1 93 ? 23.911 0.448 -30.893 1.00 83.81 93 TYR A C 1
ATOM 743 O O . TYR A 1 93 ? 23.169 0.293 -29.925 1.00 83.81 93 TYR A O 1
ATOM 751 N N . ALA A 1 94 ? 24.588 1.576 -31.095 1.00 82.00 94 ALA A N 1
ATOM 752 C CA . ALA A 1 94 ? 24.469 2.728 -30.215 1.00 82.00 94 ALA A CA 1
ATOM 753 C C . ALA A 1 94 ? 23.032 3.269 -30.171 1.00 82.00 94 ALA A C 1
ATOM 755 O O . ALA A 1 94 ? 22.506 3.558 -29.095 1.00 82.00 94 ALA A O 1
ATOM 756 N N . TRP A 1 95 ? 22.372 3.353 -31.328 1.00 82.06 95 TRP A N 1
ATOM 757 C CA . TRP A 1 95 ? 20.985 3.797 -31.431 1.00 82.06 95 TRP A CA 1
ATOM 758 C C . TRP A 1 95 ? 20.023 2.796 -30.782 1.00 82.06 95 TRP A C 1
ATOM 760 O O . TRP A 1 95 ? 19.125 3.204 -30.047 1.00 82.06 95 TRP A O 1
ATOM 770 N N . ALA A 1 96 ? 20.234 1.493 -30.992 1.00 84.50 96 ALA A N 1
ATOM 771 C CA . ALA A 1 96 ? 19.454 0.443 -30.338 1.00 84.50 96 ALA A CA 1
ATOM 772 C C . ALA A 1 96 ? 19.621 0.471 -28.809 1.00 84.50 96 ALA A C 1
ATOM 774 O O . ALA A 1 96 ? 18.633 0.378 -28.082 1.00 84.50 96 ALA A O 1
ATOM 775 N N . GLY A 1 97 ? 20.849 0.658 -28.318 1.00 83.88 97 GLY A N 1
ATOM 776 C CA . GLY A 1 97 ? 21.137 0.798 -26.892 1.00 83.88 97 GLY A CA 1
ATOM 777 C C . GLY A 1 97 ? 20.449 2.018 -26.283 1.00 83.88 97 GLY A C 1
ATOM 778 O O . GLY A 1 97 ? 19.808 1.907 -25.239 1.00 83.88 97 GLY A O 1
ATOM 779 N N . LEU A 1 98 ? 20.503 3.166 -26.964 1.00 83.44 98 LEU A N 1
ATOM 780 C CA . LEU A 1 98 ? 19.840 4.380 -26.497 1.00 83.44 98 LEU A CA 1
ATOM 781 C C . LEU A 1 98 ? 18.314 4.231 -26.487 1.00 83.44 98 LEU A C 1
ATOM 783 O O . LEU A 1 98 ? 17.672 4.604 -25.509 1.00 83.44 98 LEU A O 1
ATOM 787 N N . LEU A 1 99 ? 17.731 3.634 -27.530 1.00 83.44 99 LEU A N 1
ATOM 788 C CA . LEU A 1 99 ? 16.302 3.320 -27.563 1.00 83.44 99 LEU A CA 1
ATOM 789 C C . LEU A 1 99 ? 15.910 2.391 -26.404 1.00 83.44 99 LEU A C 1
ATOM 791 O O . LEU A 1 99 ? 14.895 2.624 -25.753 1.00 83.44 99 LEU A O 1
ATOM 795 N N . GLY A 1 100 ? 16.732 1.380 -26.110 1.00 86.88 100 GLY A N 1
ATOM 796 C CA . GLY A 1 100 ? 16.539 0.489 -24.967 1.00 86.88 100 GLY A CA 1
ATOM 797 C C . GLY A 1 100 ? 16.546 1.233 -23.630 1.00 86.88 100 GLY A C 1
ATOM 798 O O . GLY A 1 100 ? 15.649 1.029 -22.814 1.00 86.88 100 GLY A O 1
ATOM 799 N N . LEU A 1 101 ? 17.497 2.151 -23.425 1.00 85.88 101 LEU A N 1
ATOM 800 C CA . LEU A 1 101 ? 17.540 3.001 -22.231 1.00 85.88 101 LEU A CA 1
ATOM 801 C C . LEU A 1 101 ? 16.305 3.902 -22.119 1.00 85.88 101 LEU A C 1
ATOM 803 O O . LEU A 1 101 ? 15.743 4.028 -21.035 1.00 85.88 101 LEU A O 1
ATOM 807 N N . MET A 1 102 ? 15.848 4.487 -23.229 1.00 84.75 102 MET A N 1
ATOM 808 C CA . MET A 1 102 ? 14.641 5.320 -23.258 1.00 84.75 102 MET A CA 1
ATOM 809 C C . MET A 1 102 ? 13.389 4.515 -22.904 1.00 84.75 102 MET A C 1
ATOM 811 O O . MET A 1 102 ? 12.593 4.950 -22.076 1.00 84.75 102 MET A O 1
ATOM 815 N N . LEU A 1 103 ? 13.232 3.321 -23.480 1.00 86.38 103 LEU A N 1
ATOM 816 C CA . LEU A 1 103 ? 12.134 2.415 -23.142 1.00 86.38 103 LEU A CA 1
ATOM 817 C C . LEU A 1 103 ? 12.196 1.983 -21.672 1.00 86.38 103 LEU A C 1
ATOM 819 O O . LEU A 1 103 ? 11.167 1.975 -21.000 1.00 86.38 103 LEU A O 1
ATOM 823 N N . GLY A 1 104 ? 13.392 1.695 -21.153 1.00 88.56 104 GLY A N 1
ATOM 824 C CA . GLY A 1 104 ? 13.609 1.401 -19.738 1.00 88.56 104 GLY A CA 1
ATOM 825 C C . GLY A 1 104 ? 13.208 2.566 -18.829 1.00 88.56 104 GLY A C 1
ATOM 826 O O . GLY A 1 104 ? 12.487 2.364 -17.855 1.00 88.56 104 GLY A O 1
ATOM 827 N N . ALA A 1 105 ? 13.598 3.794 -19.179 1.00 86.38 105 ALA A N 1
ATOM 828 C CA . ALA A 1 105 ? 13.234 5.000 -18.438 1.00 86.38 105 ALA A CA 1
ATOM 829 C C . ALA A 1 105 ? 11.718 5.257 -18.456 1.00 86.38 105 ALA A C 1
ATOM 831 O O . ALA A 1 105 ? 11.136 5.556 -17.415 1.00 86.38 105 ALA A O 1
ATOM 832 N N . VAL A 1 106 ? 11.061 5.086 -19.610 1.00 89.56 106 VAL A N 1
ATOM 833 C CA . VAL A 1 106 ? 9.596 5.190 -19.728 1.00 89.56 106 VAL A CA 1
ATOM 834 C C . VAL A 1 106 ? 8.908 4.109 -18.897 1.00 89.56 106 VAL A C 1
ATOM 836 O O . VAL A 1 106 ? 7.982 4.415 -18.152 1.00 89.56 106 VAL A O 1
ATOM 839 N N . SER A 1 107 ? 9.379 2.861 -18.961 1.00 92.56 107 SER A N 1
ATOM 840 C CA . SER A 1 107 ? 8.843 1.762 -18.151 1.00 92.56 107 SER A CA 1
ATOM 841 C C . SER A 1 107 ? 8.976 2.044 -16.652 1.00 92.56 107 SER A C 1
ATOM 843 O O . SER A 1 107 ? 8.040 1.798 -15.888 1.00 92.56 107 SER A O 1
ATOM 845 N N . LEU A 1 108 ? 10.116 2.589 -16.220 1.00 93.75 108 LEU A N 1
ATOM 846 C CA . LEU A 1 108 ? 10.348 2.976 -14.829 1.00 93.75 108 LEU A CA 1
ATOM 847 C C . LEU A 1 108 ? 9.421 4.120 -14.407 1.00 93.75 108 LEU A C 1
ATOM 849 O O . LEU A 1 108 ? 8.812 4.041 -13.344 1.00 93.75 108 LEU A O 1
ATOM 853 N N . LEU A 1 109 ? 9.257 5.145 -15.249 1.00 94.81 109 LEU A N 1
ATOM 854 C CA . LEU A 1 109 ? 8.334 6.252 -14.998 1.00 94.81 109 LEU A CA 1
ATOM 855 C C . LEU A 1 109 ? 6.889 5.756 -14.858 1.00 94.81 109 LEU A C 1
ATOM 857 O O . LEU A 1 109 ? 6.208 6.130 -13.908 1.00 94.81 109 LEU A O 1
ATOM 861 N N . VAL A 1 110 ? 6.433 4.885 -15.763 1.00 94.75 110 VAL A N 1
ATOM 862 C CA . VAL A 1 110 ? 5.096 4.276 -15.690 1.00 94.75 110 VAL A CA 1
ATOM 863 C C . VAL A 1 110 ? 4.936 3.491 -14.390 1.00 94.75 110 VAL A C 1
ATOM 865 O O . V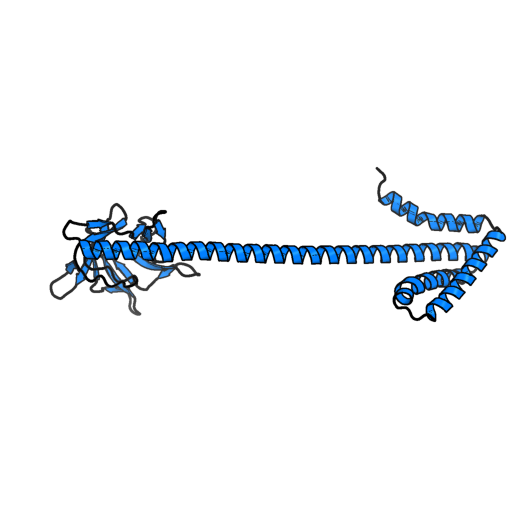AL A 1 110 ? 3.937 3.661 -13.696 1.00 94.75 110 VAL A O 1
ATOM 868 N N . THR A 1 111 ? 5.934 2.688 -14.018 1.00 95.31 111 THR A N 1
ATOM 869 C CA . THR A 1 111 ? 5.918 1.922 -12.762 1.00 95.31 111 THR A CA 1
ATOM 870 C C . THR A 1 111 ? 5.819 2.844 -11.546 1.00 95.31 111 THR A C 1
ATOM 872 O O . THR A 1 111 ? 5.032 2.586 -10.638 1.00 95.31 111 THR A O 1
ATOM 875 N N . LEU A 1 112 ? 6.561 3.954 -11.544 1.00 96.62 112 LEU A N 1
ATOM 876 C CA . LEU A 1 112 ? 6.534 4.947 -10.472 1.00 96.62 112 LEU A CA 1
ATOM 877 C C . LEU A 1 112 ? 5.172 5.648 -10.373 1.00 96.62 112 LEU A C 1
ATOM 879 O O . LEU A 1 112 ? 4.651 5.815 -9.272 1.00 96.62 112 LEU A O 1
ATOM 883 N N . VAL A 1 113 ? 4.565 6.011 -11.506 1.00 97.19 113 VAL A N 1
ATOM 884 C CA . VAL A 1 113 ? 3.216 6.598 -11.544 1.00 97.19 113 VAL A CA 1
ATOM 885 C C . VAL A 1 113 ? 2.179 5.611 -11.009 1.00 97.19 113 VAL A C 1
ATOM 887 O O . VAL A 1 113 ? 1.356 5.985 -10.177 1.00 97.19 113 VAL A O 1
ATOM 890 N N . VAL A 1 114 ? 2.234 4.344 -11.430 1.00 97.56 114 VAL A N 1
ATOM 891 C CA . VAL A 1 114 ? 1.328 3.296 -10.935 1.00 97.56 114 VAL A CA 1
ATOM 892 C C . VAL A 1 114 ? 1.490 3.099 -9.426 1.00 97.56 114 VAL A C 1
ATOM 894 O O . VAL A 1 114 ? 0.489 3.039 -8.712 1.00 97.56 114 VAL A O 1
ATOM 897 N N . ALA A 1 115 ? 2.727 3.058 -8.924 1.00 97.00 115 ALA A N 1
ATOM 898 C CA . ALA A 1 115 ? 2.999 2.952 -7.493 1.00 97.00 115 ALA A CA 1
ATOM 899 C C . ALA A 1 115 ? 2.422 4.145 -6.712 1.00 97.00 115 ALA A C 1
ATOM 901 O O . ALA A 1 115 ? 1.741 3.945 -5.708 1.00 97.00 115 ALA A O 1
ATOM 902 N N . LEU A 1 116 ? 2.614 5.374 -7.205 1.00 97.94 116 LEU A N 1
ATOM 903 C CA . LEU A 1 116 ? 2.065 6.583 -6.586 1.00 97.94 116 LEU A CA 1
ATOM 904 C C . LEU A 1 116 ? 0.531 6.546 -6.531 1.00 97.94 116 LEU A C 1
ATOM 906 O O . LEU A 1 116 ? -0.055 6.800 -5.480 1.00 97.94 116 LEU A O 1
ATOM 910 N N . VAL A 1 117 ? -0.122 6.189 -7.641 1.00 98.19 117 VAL A N 1
ATOM 911 C CA . VAL A 1 117 ? -1.587 6.056 -7.700 1.00 98.19 117 VAL A CA 1
ATOM 912 C C . VAL A 1 117 ? -2.070 4.994 -6.713 1.00 98.19 117 VAL A C 1
ATOM 914 O O . VAL A 1 117 ? -3.018 5.240 -5.970 1.00 98.19 117 VAL A O 1
ATOM 917 N N . SER A 1 118 ? -1.391 3.847 -6.642 1.00 97.88 118 SER A N 1
ATOM 918 C CA . SER A 1 118 ? -1.713 2.790 -5.680 1.00 97.88 118 SER A CA 1
ATOM 919 C C . SER A 1 118 ? -1.611 3.276 -4.231 1.00 97.88 118 SER A C 1
ATOM 921 O O . SER A 1 118 ? -2.502 2.991 -3.433 1.00 97.88 118 SER A O 1
ATOM 923 N N . MET A 1 119 ? -0.565 4.034 -3.884 1.00 98.50 119 MET A N 1
ATOM 924 C CA . MET A 1 119 ? -0.410 4.608 -2.541 1.00 98.50 119 MET A CA 1
ATOM 925 C C . MET A 1 119 ? -1.541 5.588 -2.205 1.00 98.50 119 MET A C 1
ATOM 927 O O . MET A 1 119 ? -2.090 5.541 -1.106 1.00 98.50 119 MET A O 1
ATOM 931 N N . VAL A 1 120 ? -1.933 6.445 -3.154 1.00 98.38 120 VAL A N 1
ATOM 932 C CA . VAL A 1 120 ? -3.053 7.385 -2.970 1.00 98.38 120 VAL A CA 1
ATOM 933 C C . VAL A 1 120 ? -4.369 6.636 -2.749 1.00 98.38 120 VAL A C 1
ATOM 935 O O . VAL A 1 120 ? -5.122 6.980 -1.840 1.00 98.38 120 VAL A O 1
ATOM 938 N N . VAL A 1 121 ? -4.638 5.583 -3.526 1.00 98.38 121 VAL A N 1
ATOM 939 C CA . VAL A 1 121 ? -5.844 4.754 -3.357 1.00 98.38 121 VAL A CA 1
ATOM 940 C C . VAL A 1 121 ? -5.868 4.086 -1.980 1.00 98.38 121 VAL A C 1
ATOM 942 O O . VAL A 1 121 ? -6.889 4.143 -1.297 1.00 98.38 121 VAL A O 1
ATOM 945 N N . GLN A 1 122 ? -4.750 3.503 -1.537 1.00 98.38 122 GLN A N 1
ATOM 946 C CA . GLN A 1 122 ? -4.644 2.896 -0.206 1.00 98.38 122 GLN A CA 1
ATOM 947 C C . GLN A 1 122 ? -4.895 3.913 0.913 1.00 98.38 122 GLN A C 1
ATOM 949 O O . GLN A 1 122 ? -5.625 3.612 1.857 1.00 98.38 122 GLN A O 1
ATOM 954 N N . LEU A 1 123 ? -4.354 5.129 0.788 1.00 98.44 123 LEU A N 1
ATOM 955 C CA . LEU A 1 123 ? -4.593 6.207 1.745 1.00 98.44 123 LEU A CA 1
ATOM 956 C C . LEU A 1 123 ? -6.078 6.594 1.808 1.00 98.44 123 LEU A C 1
ATOM 958 O O . LEU A 1 123 ? -6.628 6.724 2.898 1.00 98.44 123 LEU A O 1
ATOM 962 N N . ILE A 1 124 ? -6.745 6.737 0.659 1.00 98.50 124 ILE A N 1
ATOM 963 C CA . ILE A 1 124 ? -8.181 7.053 0.605 1.00 98.50 124 ILE A CA 1
ATOM 964 C C . ILE A 1 124 ? -9.001 5.953 1.287 1.00 98.50 124 ILE A C 1
ATOM 966 O O . ILE A 1 124 ? -9.862 6.256 2.112 1.00 98.50 124 ILE A O 1
ATOM 970 N N . LEU A 1 125 ? -8.723 4.682 0.985 1.00 98.50 125 LEU A N 1
ATOM 971 C CA . LEU A 1 125 ? -9.419 3.550 1.603 1.00 98.50 125 LEU A CA 1
ATOM 972 C C . LEU A 1 125 ? -9.207 3.505 3.120 1.00 98.50 125 LEU A C 1
ATOM 974 O O . LEU A 1 125 ? -10.159 3.266 3.861 1.00 98.50 125 LEU A O 1
ATOM 978 N N . PHE A 1 126 ? -7.990 3.787 3.588 1.00 98.50 126 PHE A N 1
ATOM 979 C CA . PHE A 1 126 ? -7.690 3.880 5.015 1.00 98.50 126 PHE A CA 1
ATOM 980 C C . PHE A 1 126 ? -8.497 4.993 5.696 1.00 98.50 126 PHE A C 1
ATOM 982 O O . PHE A 1 126 ? -9.121 4.755 6.729 1.00 98.50 126 PHE A O 1
ATOM 989 N N . LEU A 1 127 ? -8.546 6.189 5.099 1.00 98.44 127 LEU A N 1
ATOM 990 C CA . LEU A 1 127 ? -9.317 7.317 5.632 1.00 98.44 127 LEU A CA 1
ATOM 991 C C . LEU A 1 127 ? -10.822 7.021 5.669 1.00 98.44 127 LEU A C 1
ATOM 993 O O . LEU A 1 127 ? -11.480 7.341 6.657 1.00 98.44 127 LEU A O 1
ATOM 997 N N . LEU A 1 128 ? -11.363 6.376 4.631 1.00 98.44 128 LEU A N 1
ATOM 998 C CA . LEU A 1 128 ? -12.761 5.937 4.607 1.00 98.44 128 LEU A CA 1
ATOM 999 C C . LEU A 1 128 ? -13.046 4.895 5.694 1.00 98.44 128 LEU A C 1
ATOM 1001 O O . LEU A 1 128 ? -14.048 5.009 6.397 1.00 98.44 128 LEU A O 1
ATOM 1005 N N . GLY A 1 129 ? -12.153 3.917 5.870 1.00 98.06 129 GLY A N 1
ATOM 1006 C CA . GLY A 1 129 ? -12.255 2.919 6.934 1.00 98.06 129 GLY A CA 1
ATOM 1007 C C . GLY A 1 129 ? -12.220 3.547 8.329 1.00 98.06 129 GLY A C 1
ATOM 1008 O O . GLY A 1 129 ? -13.048 3.212 9.173 1.00 98.06 129 GLY A O 1
ATOM 1009 N N . ALA A 1 130 ? -11.326 4.512 8.556 1.00 98.06 130 ALA A N 1
ATOM 1010 C CA . ALA A 1 130 ? -11.245 5.251 9.813 1.00 98.06 130 ALA A CA 1
ATOM 1011 C C . ALA A 1 130 ? -12.510 6.085 10.073 1.00 98.06 130 ALA A C 1
ATOM 1013 O O . ALA A 1 130 ? -13.068 6.025 11.167 1.00 98.06 130 ALA A O 1
ATOM 1014 N N . ALA A 1 131 ? -13.005 6.815 9.069 1.00 97.81 131 ALA A N 1
ATOM 1015 C CA . ALA A 1 131 ? -14.238 7.593 9.180 1.00 97.81 131 ALA A CA 1
ATOM 1016 C C . ALA A 1 131 ? -15.451 6.699 9.482 1.00 97.81 131 ALA A C 1
ATOM 1018 O O . ALA A 1 131 ? -16.268 7.034 10.339 1.00 97.81 131 ALA A O 1
ATOM 1019 N N . PHE A 1 132 ? -15.541 5.539 8.825 1.00 98.12 132 PHE A N 1
ATOM 1020 C CA . PHE A 1 132 ? -16.573 4.545 9.103 1.00 98.12 132 PHE A CA 1
ATOM 1021 C C . PHE A 1 132 ? -16.455 3.988 10.526 1.00 98.12 132 PHE A C 1
ATOM 1023 O O . PHE A 1 132 ? -17.449 3.947 11.244 1.00 98.12 132 PHE A O 1
ATOM 1030 N N . GLY A 1 133 ? -15.246 3.630 10.967 1.00 97.56 133 GLY A N 1
ATOM 1031 C CA . GLY A 1 133 ? -14.995 3.168 12.333 1.00 97.56 133 GLY A CA 1
ATOM 1032 C C . GLY A 1 133 ? -15.416 4.199 13.382 1.00 97.56 133 GLY A C 1
ATOM 1033 O O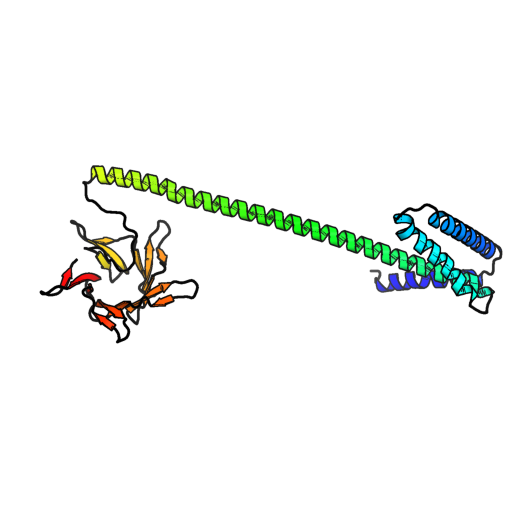 . GLY A 1 133 ? -16.143 3.863 14.313 1.00 97.56 133 GLY A O 1
ATOM 1034 N N . ILE A 1 134 ? -15.051 5.471 13.188 1.00 97.69 134 ILE A N 1
ATOM 1035 C CA . ILE A 1 134 ? -15.480 6.580 14.054 1.00 97.69 134 ILE A CA 1
ATOM 1036 C C . ILE A 1 134 ? -17.006 6.717 14.044 1.00 97.69 134 ILE A C 1
ATOM 1038 O O . ILE A 1 134 ? -17.601 6.888 15.104 1.00 97.69 134 ILE A O 1
ATOM 1042 N N . ALA A 1 135 ? -17.653 6.620 12.880 1.00 97.00 135 ALA A N 1
ATOM 1043 C CA . ALA A 1 135 ? -19.107 6.702 12.780 1.00 97.00 135 ALA A CA 1
ATOM 1044 C C . ALA A 1 135 ? -19.804 5.555 13.527 1.00 97.00 135 ALA A C 1
ATOM 1046 O O . ALA A 1 135 ? -20.775 5.801 14.238 1.00 97.00 135 ALA A O 1
ATOM 1047 N N . VAL A 1 136 ? -19.299 4.322 13.418 1.00 96.88 136 VAL A N 1
ATOM 1048 C CA . VAL A 1 136 ? -19.826 3.163 14.157 1.00 96.88 136 VAL A CA 1
ATOM 1049 C C . VAL A 1 136 ? -19.645 3.357 15.659 1.00 96.88 136 VAL A C 1
ATOM 1051 O O . VAL A 1 136 ? -20.618 3.246 16.399 1.00 96.88 136 VAL A O 1
ATOM 1054 N N . ILE A 1 137 ? -18.439 3.720 16.106 1.00 96.19 137 ILE A N 1
ATOM 1055 C CA . ILE A 1 137 ? -18.159 4.006 17.521 1.00 96.19 137 ILE A CA 1
ATOM 1056 C C . ILE A 1 137 ? -19.085 5.113 18.031 1.00 96.19 137 ILE A C 1
ATOM 1058 O O . ILE A 1 137 ? -19.671 4.983 19.101 1.00 96.19 137 ILE A O 1
ATOM 1062 N N . TYR A 1 138 ? -19.280 6.175 17.249 1.00 95.88 138 TYR A N 1
ATOM 1063 C CA . TYR A 1 138 ? -20.201 7.253 17.586 1.00 95.88 138 TYR A CA 1
ATOM 1064 C C . TYR A 1 138 ? -21.643 6.757 17.740 1.00 95.88 138 TYR A C 1
ATOM 1066 O O . TYR A 1 138 ? -22.303 7.152 18.696 1.00 95.88 138 TYR A O 1
ATOM 1074 N N . GLN A 1 139 ? -22.139 5.885 16.853 1.00 94.56 139 GLN A N 1
ATOM 1075 C CA . GLN A 1 139 ? -23.484 5.310 16.992 1.00 94.56 139 GLN A CA 1
ATOM 1076 C C . GLN A 1 139 ? -23.608 4.436 18.241 1.00 94.56 139 GLN A C 1
ATOM 1078 O O . GLN A 1 139 ? -24.599 4.560 18.955 1.00 94.56 139 GLN A O 1
ATOM 1083 N N . VAL A 1 140 ? -22.600 3.612 18.540 1.00 92.38 140 VAL A N 1
ATOM 1084 C CA . VAL A 1 140 ? -22.578 2.768 19.746 1.00 92.38 140 VAL A CA 1
ATOM 1085 C C . VAL A 1 140 ? -22.595 3.630 21.007 1.00 92.38 140 VAL A C 1
ATOM 1087 O O . VAL A 1 140 ? -23.458 3.453 21.862 1.00 92.38 140 VAL A O 1
ATOM 1090 N N . ILE A 1 141 ? -21.704 4.623 21.097 1.00 90.00 141 ILE A N 1
ATOM 1091 C CA . ILE A 1 141 ? -21.660 5.569 22.222 1.00 90.00 141 ILE A CA 1
ATOM 1092 C C . ILE A 1 141 ? -22.993 6.314 22.332 1.00 90.00 141 ILE A C 1
ATOM 1094 O O . ILE A 1 141 ? -23.550 6.443 23.419 1.00 90.00 141 ILE A O 1
ATOM 1098 N N . LYS A 1 142 ? -23.543 6.786 21.210 1.00 89.62 142 LYS A N 1
ATOM 1099 C CA . LYS A 1 142 ? -24.830 7.481 21.191 1.00 89.62 142 LYS A CA 1
ATOM 1100 C C . LYS A 1 142 ? -25.957 6.594 21.721 1.00 89.62 142 LYS A C 1
ATOM 1102 O O . LYS A 1 142 ? -26.755 7.090 22.508 1.00 89.62 142 LYS A O 1
ATOM 1107 N N . GLN A 1 143 ? -26.027 5.326 21.317 1.00 85.75 143 GLN A N 1
ATOM 1108 C CA . GLN A 1 143 ? -27.021 4.379 21.831 1.00 85.75 143 GLN A CA 1
ATOM 1109 C C . GLN A 1 143 ? -26.854 4.170 23.336 1.00 85.75 143 GLN A C 1
ATOM 1111 O O . GLN A 1 143 ? -27.818 4.365 24.070 1.00 85.75 143 GLN A O 1
ATOM 1116 N N . MET A 1 144 ? -25.628 3.926 23.808 1.00 81.50 144 MET A N 1
ATOM 1117 C CA . MET A 1 144 ? -25.340 3.762 25.238 1.00 81.50 144 MET A CA 1
ATOM 1118 C C . MET A 1 144 ? -25.788 4.970 26.076 1.00 81.50 144 MET A C 1
ATOM 1120 O O . MET A 1 144 ? -26.447 4.807 27.101 1.00 81.50 144 MET A O 1
ATOM 1124 N N . PHE A 1 145 ? -25.485 6.196 25.639 1.00 79.44 145 PHE A N 1
ATOM 1125 C CA . PHE A 1 145 ? -25.862 7.403 26.385 1.00 79.44 145 PHE A CA 1
ATOM 1126 C C . PHE A 1 145 ? -27.348 7.769 26.249 1.00 79.44 145 PHE A C 1
ATOM 1128 O O . PHE A 1 145 ? -27.935 8.310 27.189 1.00 79.44 145 PHE A O 1
ATOM 1135 N N . TRP A 1 146 ? -27.975 7.496 25.101 1.00 68.44 146 TRP A N 1
ATOM 1136 C CA . TRP A 1 146 ? -29.381 7.837 24.877 1.00 68.44 146 TRP A CA 1
ATOM 1137 C C . TRP A 1 146 ? -30.327 6.849 25.565 1.00 68.44 146 TRP A C 1
ATOM 1139 O O . TRP A 1 146 ? -31.247 7.289 26.257 1.00 68.44 146 TRP A O 1
ATOM 1149 N N . GLU A 1 147 ? -30.068 5.543 25.460 1.00 57.03 147 GLU A N 1
ATOM 1150 C CA . GLU A 1 147 ? -30.820 4.514 26.190 1.00 57.03 147 GLU A CA 1
ATOM 1151 C C . GLU A 1 147 ? -30.541 4.592 27.688 1.00 57.03 147 GLU A C 1
ATOM 1153 O O . GLU A 1 147 ? -31.479 4.493 28.473 1.00 57.03 147 GLU A O 1
ATOM 1158 N N . GLY A 1 148 ? -29.312 4.922 28.103 1.00 55.41 148 GLY A N 1
ATOM 1159 C CA . GLY A 1 148 ? -29.012 5.249 29.497 1.00 55.41 148 GLY A CA 1
ATOM 1160 C C . GLY A 1 148 ? -29.915 6.360 30.042 1.00 55.41 148 GLY A C 1
ATOM 1161 O O . GLY A 1 148 ? -30.396 6.261 31.163 1.00 55.41 148 GLY A O 1
ATOM 1162 N N . SER A 1 149 ? -30.256 7.374 29.237 1.00 56.19 149 SER A N 1
ATOM 1163 C CA . SER A 1 149 ? -31.166 8.453 29.656 1.00 56.19 149 SER A CA 1
ATOM 1164 C C . SER A 1 149 ? -32.641 8.037 29.754 1.00 56.19 149 SER A C 1
ATOM 1166 O O . SER A 1 149 ? -33.403 8.658 30.500 1.00 56.19 149 SER A O 1
ATOM 1168 N N . GLU A 1 150 ? -33.070 7.029 28.989 1.00 57.66 150 GLU A N 1
ATOM 1169 C CA . GLU A 1 150 ? -34.432 6.483 29.038 1.00 57.66 150 GLU A CA 1
ATOM 1170 C C . GLU A 1 150 ? -34.573 5.437 30.133 1.00 57.66 150 GLU A C 1
ATOM 1172 O O . GLU A 1 150 ? -35.558 5.472 30.864 1.00 57.66 150 GLU A O 1
ATOM 1177 N N . VAL A 1 151 ? -33.560 4.593 30.330 1.00 54.09 151 VAL A N 1
ATOM 1178 C CA . VAL A 1 151 ? -33.438 3.719 31.496 1.00 54.09 151 VAL A CA 1
ATOM 1179 C C . VAL A 1 151 ? -33.391 4.570 32.753 1.00 54.09 151 VAL A C 1
ATOM 1181 O O . VAL A 1 151 ? -34.157 4.310 33.663 1.00 54.09 151 VAL A O 1
ATOM 1184 N N . GLN A 1 152 ? -32.621 5.658 32.788 1.00 52.66 152 GLN A N 1
ATOM 1185 C CA . GLN A 1 152 ? -32.559 6.552 33.944 1.00 52.66 152 GLN A CA 1
ATOM 1186 C C . GLN A 1 152 ? -33.858 7.343 34.152 1.00 52.66 152 GLN A C 1
ATOM 1188 O O . GLN A 1 152 ? -34.286 7.496 35.292 1.00 52.66 152 GLN A O 1
ATOM 1193 N N . ARG A 1 153 ? -34.567 7.754 33.087 1.00 57.59 153 ARG A N 1
ATOM 1194 C CA . ARG A 1 153 ? -35.929 8.320 33.201 1.00 57.59 153 ARG A CA 1
ATOM 1195 C C . ARG A 1 153 ? -36.966 7.291 33.655 1.00 57.59 153 ARG A C 1
ATOM 1197 O O . ARG A 1 153 ? -37.845 7.640 34.437 1.00 57.59 153 ARG A O 1
ATOM 1204 N N . SER A 1 154 ? -36.873 6.046 33.201 1.00 51.16 154 SER A N 1
ATOM 1205 C CA . SER A 1 154 ? -37.742 4.934 33.607 1.00 51.16 154 SER A CA 1
ATOM 1206 C C . SER A 1 154 ? -37.443 4.490 35.044 1.00 51.16 154 SER A C 1
ATOM 1208 O O . SER A 1 154 ? -38.361 4.215 35.813 1.00 51.16 154 SER A O 1
ATOM 1210 N N . TYR A 1 155 ? -36.175 4.537 35.454 1.00 52.88 155 TYR A N 1
ATOM 1211 C CA . TYR A 1 155 ? -35.705 4.288 36.814 1.00 52.88 155 TYR A CA 1
ATOM 1212 C C . TYR A 1 155 ? -36.140 5.414 37.751 1.00 52.88 155 TYR A C 1
ATOM 1214 O O . TYR A 1 155 ? -36.651 5.144 38.827 1.00 52.88 155 TYR A O 1
ATOM 1222 N N . GLU A 1 156 ? -36.042 6.682 37.338 1.00 52.47 156 GLU A N 1
ATOM 1223 C CA . GLU A 1 156 ? -36.591 7.816 38.091 1.00 52.47 156 GLU A CA 1
ATOM 1224 C C . GLU A 1 156 ? -38.124 7.789 38.159 1.00 52.47 156 GLU A C 1
ATOM 1226 O O . GLU A 1 156 ? -38.692 8.123 39.199 1.00 52.47 156 GLU A O 1
ATOM 1231 N N . SER A 1 157 ? -38.807 7.374 37.087 1.00 53.28 157 SER A N 1
ATOM 1232 C CA . SER A 1 157 ? -40.266 7.215 37.066 1.00 53.28 157 SER A CA 1
ATOM 1233 C C . SER A 1 157 ? -40.715 6.078 37.992 1.00 53.28 157 SER A C 1
ATOM 1235 O O . SER A 1 157 ? -41.604 6.279 38.818 1.00 53.28 157 SER A O 1
ATOM 1237 N N . SER A 1 158 ? -40.020 4.938 37.962 1.00 46.28 158 SER A N 1
ATOM 1238 C CA . SER A 1 158 ? -40.246 3.799 38.863 1.00 46.28 158 SER A CA 1
ATOM 1239 C C . SER A 1 158 ? -39.883 4.134 40.315 1.00 46.28 158 SER A C 1
ATOM 1241 O O . SER A 1 158 ? -40.632 3.801 41.226 1.00 46.28 158 SER A O 1
ATOM 1243 N N . ARG A 1 159 ? -38.808 4.894 40.556 1.00 43.44 159 ARG A N 1
ATOM 1244 C CA . ARG A 1 159 ? -38.395 5.382 41.886 1.00 43.44 159 ARG A CA 1
ATOM 1245 C C . ARG A 1 159 ? -39.392 6.374 42.491 1.00 43.44 159 ARG A C 1
ATOM 1247 O O . ARG A 1 159 ? -39.581 6.387 43.703 1.00 43.44 159 ARG A O 1
ATOM 1254 N N . ARG A 1 160 ? -40.067 7.189 41.671 1.00 50.06 160 ARG A N 1
ATOM 1255 C CA . ARG A 1 160 ? -41.173 8.051 42.132 1.00 50.06 160 ARG A CA 1
ATOM 1256 C C . ARG A 1 160 ? -42.450 7.262 42.432 1.00 50.06 160 ARG A C 1
ATOM 1258 O O . ARG A 1 160 ? -43.223 7.706 43.273 1.00 50.06 160 ARG A O 1
ATOM 1265 N N . MET A 1 161 ? -42.664 6.117 41.779 1.00 45.75 161 MET A N 1
ATOM 1266 C CA . MET A 1 161 ? -43.814 5.241 42.039 1.00 45.75 161 MET A CA 1
ATOM 1267 C C . MET A 1 161 ? -43.596 4.273 43.216 1.00 45.75 161 MET A C 1
ATOM 1269 O O . MET A 1 161 ? -44.565 3.949 43.895 1.00 45.75 161 MET A O 1
ATOM 1273 N N . PHE A 1 162 ? -42.357 3.845 43.489 1.00 43.97 162 PHE A N 1
ATOM 1274 C CA . PHE A 1 162 ? -42.042 2.808 44.489 1.00 43.97 162 PHE A CA 1
ATOM 1275 C C . PHE A 1 162 ? -41.309 3.288 45.752 1.00 43.97 162 PHE A C 1
ATOM 1277 O O . PHE A 1 162 ? -40.951 2.474 46.597 1.00 43.97 162 PHE A O 1
ATOM 1284 N N . GLY A 1 163 ? -41.177 4.597 45.958 1.00 35.81 163 GLY A N 1
ATOM 1285 C CA . GLY A 1 163 ? -40.745 5.144 47.243 1.00 35.81 163 GLY A CA 1
ATOM 1286 C C . GLY A 1 163 ? -39.284 5.580 47.264 1.00 35.81 163 GLY A C 1
ATOM 1287 O O . GLY A 1 163 ? -38.375 4.918 46.766 1.00 35.81 163 GLY A O 1
ATOM 1288 N N . GLY A 1 164 ? -39.084 6.762 47.843 1.00 39.94 164 GLY A N 1
ATOM 1289 C CA . GLY A 1 164 ? -37.784 7.377 48.032 1.00 39.94 164 GLY A CA 1
ATOM 1290 C C . GLY A 1 164 ? -36.852 6.521 48.886 1.00 39.94 164 GLY A C 1
ATOM 1291 O O . GLY A 1 164 ? -37.174 6.148 50.007 1.00 39.94 164 GLY A O 1
ATOM 1292 N N . GLY A 1 165 ? -35.662 6.292 48.351 1.00 36.72 165 GLY A N 1
ATOM 1293 C CA . GLY A 1 165 ? -34.469 5.885 49.078 1.00 36.72 165 GLY A CA 1
ATOM 1294 C C . GLY A 1 165 ? -33.267 6.416 48.310 1.00 36.72 165 GLY A C 1
ATOM 1295 O O . GLY A 1 165 ? -33.174 6.251 47.092 1.00 36.72 165 GLY A O 1
ATOM 1296 N N . GLU A 1 166 ? -32.412 7.181 48.972 1.00 40.75 166 GLU A N 1
ATOM 1297 C CA . GLU A 1 166 ? -31.226 7.833 48.420 1.00 40.75 166 GLU A CA 1
ATOM 1298 C C . GLU A 1 166 ? -30.132 6.807 48.075 1.00 40.75 166 GLU A C 1
ATOM 1300 O O . GLU A 1 166 ? -29.308 6.478 48.915 1.00 40.75 166 GLU A O 1
ATOM 1305 N N . ALA A 1 167 ? -30.068 6.322 46.832 1.00 37.09 167 ALA A N 1
ATOM 1306 C CA . ALA A 1 167 ? -28.886 5.611 46.340 1.00 37.09 167 ALA A CA 1
ATOM 1307 C C . ALA A 1 167 ? -28.041 6.567 45.489 1.00 37.09 167 ALA A C 1
ATOM 1309 O O . ALA A 1 167 ? -28.367 6.902 44.348 1.00 37.09 167 ALA A O 1
ATOM 1310 N N . ARG A 1 168 ? -26.984 7.075 46.119 1.00 36.44 168 ARG A N 1
ATOM 1311 C CA . ARG A 1 168 ? -25.927 7.906 45.542 1.00 36.44 168 ARG A CA 1
ATOM 1312 C C . ARG A 1 168 ? -25.160 7.054 44.526 1.00 36.44 168 ARG A C 1
ATOM 1314 O O . ARG A 1 168 ? -24.606 6.020 44.884 1.00 36.44 168 ARG A O 1
ATOM 1321 N N . ALA A 1 169 ? -25.143 7.480 43.266 1.00 34.66 169 ALA A N 1
ATOM 1322 C CA . ALA A 1 169 ? -24.322 6.879 42.223 1.00 34.66 169 ALA A CA 1
ATOM 1323 C C . ALA A 1 169 ? -22.837 7.123 42.538 1.00 34.66 169 ALA A C 1
ATOM 1325 O O . ALA A 1 169 ? -22.275 8.164 42.196 1.00 34.66 169 ALA A O 1
ATOM 1326 N N . SER A 1 170 ? -22.220 6.167 43.224 1.00 33.19 170 SER A N 1
ATOM 1327 C CA . SER A 1 170 ? -20.777 6.085 43.418 1.00 33.19 170 SER A CA 1
ATOM 1328 C C . SER A 1 170 ? -20.262 4.932 42.562 1.00 33.19 170 SER A C 1
ATOM 1330 O O . SER A 1 170 ? -20.732 3.803 42.693 1.00 33.19 170 SER A O 1
ATOM 1332 N N . ARG A 1 171 ? -19.322 5.239 41.663 1.00 30.70 171 ARG A N 1
ATOM 1333 C CA . ARG A 1 171 ? -18.541 4.266 40.880 1.00 30.70 171 ARG A CA 1
ATOM 1334 C C . ARG A 1 171 ? -17.982 3.203 41.844 1.00 30.70 171 ARG A C 1
ATOM 1336 O O . ARG A 1 171 ? -17.426 3.621 42.863 1.00 30.70 171 ARG A O 1
ATOM 1343 N N . PRO A 1 172 ? -18.108 1.892 41.581 1.00 35.69 172 PRO A N 1
ATOM 1344 C CA . PRO A 1 172 ? -17.505 0.901 42.454 1.00 35.69 172 PRO A CA 1
ATOM 1345 C C . PRO A 1 172 ? -15.988 0.958 42.265 1.00 35.69 172 PRO A C 1
ATOM 1347 O O . PRO A 1 172 ? -15.443 0.588 41.230 1.00 35.69 172 PRO A O 1
ATOM 1350 N N . VAL A 1 173 ? -15.314 1.505 43.273 1.00 33.78 173 VAL A N 1
ATOM 1351 C CA . VAL A 1 173 ? -13.913 1.206 43.546 1.00 33.78 173 VAL A CA 1
ATOM 1352 C C . VAL A 1 173 ? -13.942 -0.137 44.255 1.00 33.78 173 VAL A C 1
ATOM 1354 O O . VAL A 1 173 ? -14.581 -0.275 45.304 1.00 33.78 173 VAL A O 1
ATOM 1357 N N . LEU A 1 174 ? -13.305 -1.143 43.669 1.00 36.22 174 LEU A N 1
ATOM 1358 C CA . LEU A 1 174 ? -13.206 -2.434 44.319 1.00 36.22 174 LEU A CA 1
ATOM 1359 C C . LEU A 1 174 ? -12.458 -2.293 45.648 1.00 36.22 174 LEU A C 1
ATOM 1361 O O . LEU A 1 174 ? -11.412 -1.650 45.728 1.00 36.22 174 LEU A O 1
ATOM 1365 N N . GLY A 1 175 ? -13.056 -2.861 46.692 1.00 39.88 175 GLY A N 1
ATOM 1366 C CA . GLY A 1 175 ? -12.724 -2.607 48.093 1.00 39.88 175 GLY A CA 1
ATOM 1367 C C . GLY A 1 175 ? -13.885 -2.012 48.894 1.00 39.88 175 GLY A C 1
ATOM 1368 O O . GLY A 1 175 ? -13.725 -1.770 50.079 1.00 39.88 175 GLY A O 1
ATOM 1369 N N . THR A 1 176 ? -15.049 -1.783 48.276 1.00 39.06 176 THR A N 1
ATOM 1370 C CA . THR A 1 176 ? -16.284 -1.422 48.989 1.00 39.06 176 THR A CA 1
ATOM 1371 C C . THR A 1 176 ? -17.408 -2.382 48.607 1.00 39.06 176 THR A C 1
ATOM 1373 O O . THR A 1 176 ? -18.246 -2.077 47.761 1.00 39.06 176 THR A O 1
ATOM 1376 N N . PHE A 1 177 ? -17.422 -3.573 49.215 1.00 50.50 177 PHE A N 1
ATOM 1377 C CA . PHE A 1 177 ? -18.654 -4.362 49.261 1.00 50.50 177 PHE A CA 1
ATOM 1378 C C . PHE A 1 177 ? -19.718 -3.500 49.940 1.00 50.50 177 PHE A C 1
ATOM 1380 O O . PHE A 1 177 ?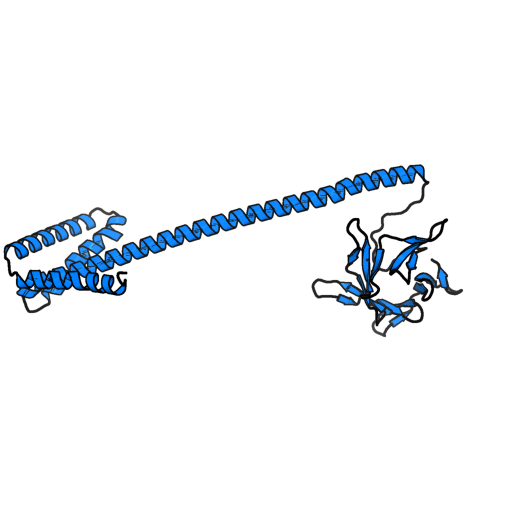 -19.476 -2.918 50.999 1.00 50.50 177 PHE A O 1
ATOM 1387 N N . ARG A 1 178 ? -20.871 -3.334 49.290 1.00 53.06 178 ARG A N 1
ATOM 1388 C CA . ARG A 1 178 ? -21.959 -2.550 49.875 1.00 53.06 178 ARG A CA 1
ATOM 1389 C C . ARG A 1 178 ? -22.559 -3.332 51.052 1.00 53.06 178 ARG A C 1
ATOM 1391 O O . ARG A 1 178 ? -22.645 -4.562 50.950 1.00 53.06 178 ARG A O 1
ATOM 1398 N N . PRO A 1 179 ? -22.990 -2.639 52.120 1.00 55.38 179 PRO A N 1
ATOM 1399 C CA . PRO A 1 179 ? -23.854 -3.212 53.146 1.00 55.38 179 PRO A CA 1
ATOM 1400 C C . PRO A 1 179 ? -24.959 -4.082 52.532 1.00 55.38 179 PRO A C 1
ATOM 1402 O O . PRO A 1 179 ? -25.587 -3.669 51.555 1.00 55.38 179 PRO A O 1
ATOM 1405 N N . GLY A 1 180 ? -25.159 -5.291 53.054 1.00 65.94 180 GLY A N 1
ATOM 1406 C CA . GLY A 1 180 ? -26.167 -6.240 52.580 1.00 65.94 180 GLY A CA 1
ATOM 1407 C C . GLY A 1 180 ? -25.786 -7.067 51.346 1.00 65.94 180 GLY A C 1
ATOM 1408 O O . GLY A 1 180 ? -26.663 -7.684 50.751 1.00 65.94 180 GLY A O 1
ATOM 1409 N N . THR A 1 181 ? -24.519 -7.122 50.922 1.00 72.75 181 THR A N 1
ATOM 1410 C CA . THR A 1 181 ? -24.115 -7.962 49.773 1.00 72.75 181 THR A CA 1
ATOM 1411 C C . THR A 1 181 ? -23.557 -9.334 50.178 1.00 72.75 181 THR A C 1
ATOM 1413 O O . THR A 1 181 ? -22.909 -9.490 51.218 1.00 72.75 181 THR A O 1
ATOM 1416 N N . ARG A 1 182 ? -23.798 -10.360 49.347 1.00 73.19 182 ARG A N 1
ATOM 1417 C CA . ARG A 1 182 ? -23.190 -11.696 49.481 1.00 73.19 182 ARG A CA 1
ATOM 1418 C C . ARG A 1 182 ? -22.788 -12.308 48.145 1.00 73.19 182 ARG A C 1
ATOM 1420 O O . ARG A 1 182 ? -23.413 -12.022 47.133 1.00 73.19 182 ARG A O 1
ATOM 1427 N N . VAL A 1 183 ? -21.825 -13.226 48.145 1.00 74.31 183 VAL A N 1
ATOM 1428 C CA . VAL A 1 183 ? -21.526 -14.076 46.977 1.00 74.31 183 VAL A CA 1
ATOM 1429 C C . VAL A 1 183 ? -22.260 -15.411 47.099 1.00 74.31 183 VAL A C 1
ATOM 1431 O O . VAL A 1 183 ? -22.074 -16.150 48.067 1.00 74.31 183 VAL A O 1
ATOM 1434 N N . ASN A 1 184 ? -23.087 -15.747 46.110 1.00 76.19 184 ASN A N 1
ATOM 1435 C CA . ASN A 1 184 ? -23.700 -17.063 45.988 1.00 76.19 184 ASN A CA 1
ATOM 1436 C C . ASN A 1 184 ? -22.627 -18.093 45.608 1.00 76.19 184 ASN A C 1
ATOM 1438 O O . ASN A 1 184 ? -22.057 -18.028 44.523 1.00 76.19 184 ASN A O 1
ATOM 1442 N N . GLN A 1 185 ? -22.365 -19.056 46.490 1.00 67.31 185 GLN A N 1
ATOM 1443 C CA . GLN A 1 185 ? -21.272 -20.017 46.313 1.00 67.31 185 GLN A CA 1
ATOM 1444 C C . GLN A 1 185 ? -21.483 -20.997 45.153 1.00 67.31 185 GLN A C 1
ATOM 1446 O O . GLN A 1 185 ? -20.508 -21.502 44.607 1.00 67.31 185 GLN A O 1
ATOM 1451 N N . GLU A 1 186 ? -22.730 -21.256 44.756 1.00 68.25 186 GLU A N 1
ATOM 1452 C CA . GLU A 1 186 ? -23.037 -22.187 43.665 1.00 68.25 186 GLU A CA 1
ATOM 1453 C C . GLU A 1 186 ? -22.895 -21.526 42.291 1.00 68.25 186 GLU A C 1
ATOM 1455 O O . GLU A 1 186 ? -22.484 -22.166 41.326 1.00 68.25 186 GLU A O 1
ATOM 1460 N N . THR A 1 187 ? -23.243 -20.241 42.190 1.00 72.56 187 THR A N 1
ATOM 1461 C CA . THR A 1 187 ? -23.312 -19.527 40.902 1.00 72.56 187 THR A CA 1
ATOM 1462 C C . THR A 1 187 ? -22.237 -18.457 40.729 1.00 72.56 187 THR A C 1
ATOM 1464 O O . THR A 1 187 ? -22.092 -17.909 39.635 1.00 72.56 187 THR A O 1
ATOM 1467 N N . GLY A 1 188 ? -21.520 -18.118 41.801 1.00 72.75 188 GLY A N 1
ATOM 1468 C CA . GLY A 1 188 ? -20.588 -16.996 41.864 1.00 72.75 188 GLY A CA 1
ATOM 1469 C C . GLY A 1 188 ? -21.263 -15.622 41.828 1.00 72.75 188 GLY A C 1
ATOM 1470 O O . GLY A 1 188 ? -20.567 -14.614 41.890 1.00 72.75 188 GLY A O 1
ATOM 1471 N N . ARG A 1 189 ? -22.596 -15.540 41.713 1.00 77.44 189 ARG A N 1
ATOM 1472 C CA . ARG A 1 189 ? -23.310 -14.261 41.592 1.00 77.44 189 ARG A CA 1
ATOM 1473 C C . ARG A 1 189 ? -23.227 -13.457 42.877 1.00 77.44 189 ARG A C 1
ATOM 1475 O O . ARG A 1 189 ? -23.457 -13.994 43.962 1.00 77.44 189 ARG A O 1
ATOM 1482 N N . ILE A 1 190 ? -22.931 -12.173 42.745 1.00 77.75 190 ILE A N 1
ATOM 1483 C CA . ILE A 1 190 ? -23.079 -11.224 43.840 1.00 77.75 190 ILE A CA 1
ATOM 1484 C C . ILE A 1 190 ? -24.581 -10.969 43.997 1.00 77.75 190 ILE A C 1
ATOM 1486 O O . ILE A 1 190 ? -25.319 -10.874 43.022 1.00 77.75 190 ILE A O 1
ATOM 1490 N N . GLN A 1 191 ? -25.063 -10.958 45.232 1.00 77.88 191 GLN A N 1
ATOM 1491 C CA . GLN A 1 191 ? -26.465 -10.769 45.570 1.00 77.88 191 GLN A CA 1
ATOM 1492 C C . GLN A 1 191 ? -26.599 -9.643 46.587 1.00 77.88 191 GLN A C 1
ATOM 1494 O O . GLN A 1 191 ? -25.780 -9.548 47.498 1.00 77.88 191 GLN A O 1
ATOM 1499 N N . GLU A 1 192 ? -27.643 -8.833 46.462 1.00 78.44 192 GLU A N 1
ATOM 1500 C CA . GLU A 1 192 ? -27.975 -7.750 47.390 1.00 78.44 192 GLU A CA 1
ATOM 1501 C C . GLU A 1 192 ? -29.191 -8.141 48.247 1.00 78.44 192 GLU A C 1
ATOM 1503 O O . GLU A 1 192 ? -30.172 -8.709 47.752 1.00 78.44 192 GLU A O 1
ATOM 1508 N N . GLU A 1 193 ? -29.105 -7.889 49.552 1.00 71.94 193 GLU A N 1
ATOM 1509 C CA . GLU A 1 193 ? -30.157 -8.130 50.535 1.00 71.94 193 GLU A CA 1
ATOM 1510 C C . GLU A 1 193 ? -31.215 -7.028 50.447 1.00 71.94 193 GLU A C 1
ATOM 1512 O O . GLU A 1 193 ? -30.934 -5.832 50.480 1.00 71.94 193 GLU A O 1
ATOM 1517 N N . THR A 1 194 ? -32.471 -7.445 50.354 1.00 70.44 194 THR A N 1
ATOM 1518 C CA . THR A 1 194 ? -33.642 -6.568 50.353 1.00 70.44 194 THR A CA 1
ATOM 1519 C C . THR A 1 194 ? -34.618 -7.015 51.437 1.00 70.44 194 THR A C 1
ATOM 1521 O O . THR A 1 194 ? -34.497 -8.105 51.998 1.00 70.44 194 THR A O 1
ATOM 1524 N N . ALA A 1 195 ? -35.671 -6.228 51.673 1.00 66.44 195 ALA A N 1
ATOM 1525 C CA . ALA A 1 195 ? -36.753 -6.605 52.587 1.00 66.44 195 ALA A CA 1
ATOM 1526 C C . ALA A 1 195 ? -37.451 -7.938 52.225 1.00 66.44 195 ALA A C 1
ATOM 1528 O O . ALA A 1 195 ? -38.159 -8.500 53.058 1.00 66.44 195 ALA A O 1
ATOM 1529 N N . PHE A 1 196 ? -37.262 -8.446 51.002 1.00 61.88 196 PHE A N 1
ATOM 1530 C CA . PHE A 1 196 ? -37.892 -9.667 50.493 1.00 61.88 196 PHE A CA 1
ATOM 1531 C C . PHE A 1 196 ? -36.892 -10.805 50.228 1.00 61.88 196 PHE A C 1
ATOM 1533 O O . PHE A 1 196 ? -37.262 -11.816 49.633 1.00 61.88 196 PHE A O 1
ATOM 1540 N N . GLY A 1 197 ? -35.643 -10.664 50.684 1.00 68.62 197 GLY A N 1
ATOM 1541 C CA . GLY A 1 197 ? -34.574 -11.645 50.493 1.00 68.62 197 GLY A CA 1
ATOM 1542 C C . GLY A 1 197 ? -33.476 -11.158 49.548 1.00 68.62 197 GLY A C 1
ATOM 1543 O O . GLY A 1 197 ? -33.305 -9.958 49.346 1.00 68.62 197 GLY A O 1
ATOM 1544 N N . PHE A 1 198 ? -32.716 -12.099 48.988 1.00 69.81 198 PHE A N 1
ATOM 1545 C CA . PHE A 1 198 ? -31.552 -11.816 48.148 1.00 69.81 198 PHE A CA 1
ATOM 1546 C C . PHE A 1 198 ? -31.908 -11.767 46.666 1.00 69.81 198 PHE A C 1
ATOM 1548 O O . PHE A 1 198 ? -32.525 -12.702 46.152 1.00 69.81 198 PHE A O 1
ATOM 1555 N N . PHE A 1 199 ? -31.452 -10.720 45.985 1.00 74.19 199 PHE A N 1
ATOM 1556 C CA . PHE A 1 199 ? -31.558 -10.576 44.536 1.00 74.19 199 PHE A CA 1
ATOM 1557 C C . PHE A 1 199 ? -30.176 -10.621 43.900 1.00 74.19 199 PHE A C 1
ATOM 1559 O O . PHE A 1 199 ? -29.244 -10.019 44.423 1.00 74.19 199 PHE A O 1
ATOM 1566 N N . ASP A 1 200 ? -30.051 -11.330 42.781 1.00 77.75 200 ASP A N 1
ATOM 1567 C CA . ASP A 1 200 ? -28.823 -11.331 41.988 1.00 77.75 200 ASP A CA 1
ATOM 1568 C C . ASP A 1 200 ? -28.549 -9.923 41.458 1.00 77.75 200 ASP A C 1
ATOM 1570 O O . ASP A 1 200 ? -29.424 -9.309 40.842 1.00 77.75 200 ASP A O 1
ATOM 1574 N N . THR A 1 201 ? -27.334 -9.432 41.683 1.00 75.19 201 THR A N 1
ATOM 1575 C CA . THR A 1 201 ? -26.818 -8.275 40.961 1.00 75.19 201 THR A CA 1
ATOM 1576 C C . THR A 1 201 ? -26.366 -8.715 39.571 1.00 75.19 201 THR A C 1
ATOM 1578 O O . THR A 1 201 ? -26.293 -9.908 39.249 1.00 75.19 201 THR A O 1
ATOM 1581 N N . ASP A 1 202 ? -26.027 -7.741 38.733 1.00 78.38 202 ASP A N 1
ATOM 1582 C CA . ASP A 1 202 ? -25.414 -8.026 37.442 1.00 78.38 202 ASP A CA 1
ATOM 1583 C C . ASP A 1 202 ? -23.954 -8.492 37.587 1.00 78.38 202 ASP A C 1
ATOM 1585 O O . ASP A 1 202 ? -23.340 -8.880 36.606 1.00 78.38 202 ASP A O 1
ATOM 1589 N N . GLU A 1 203 ? -23.375 -8.533 38.787 1.00 76.88 203 GLU A N 1
ATOM 1590 C CA . GLU A 1 203 ? -21.984 -8.938 38.985 1.00 76.88 203 GLU A CA 1
ATOM 1591 C C . GLU A 1 203 ? -21.863 -10.411 39.410 1.00 76.88 203 GLU A C 1
ATOM 1593 O O . GLU A 1 203 ? -22.671 -10.947 40.173 1.00 76.88 203 GLU A O 1
ATOM 1598 N N . ARG A 1 204 ? -20.811 -11.095 38.953 1.00 80.00 204 ARG A N 1
ATOM 1599 C CA . ARG A 1 204 ? -20.458 -12.438 39.437 1.00 80.00 204 ARG A CA 1
ATOM 1600 C C . ARG A 1 204 ? -18.957 -12.649 39.506 1.00 80.00 204 ARG A C 1
ATOM 1602 O O . ARG A 1 204 ? -18.212 -12.086 38.720 1.00 80.00 204 ARG A O 1
ATOM 1609 N N . VAL A 1 205 ? -18.517 -13.537 40.380 1.00 79.81 205 VAL A N 1
ATOM 1610 C CA . VAL A 1 205 ? -17.157 -14.070 40.392 1.00 79.81 205 VAL A CA 1
ATOM 1611 C C . VAL A 1 205 ? -17.135 -15.330 39.533 1.00 79.81 205 VAL A C 1
ATOM 1613 O O . VAL A 1 205 ? -17.873 -16.281 39.790 1.00 79.81 205 VAL A O 1
ATOM 1616 N N . ASN A 1 206 ? -16.299 -15.349 38.499 1.00 80.06 206 ASN A N 1
ATOM 1617 C CA . ASN A 1 206 ? -16.024 -16.566 37.750 1.00 80.06 206 ASN A CA 1
ATOM 1618 C C . ASN A 1 206 ? -15.299 -17.553 38.673 1.00 80.06 206 ASN A C 1
ATOM 1620 O O . ASN A 1 206 ? -14.187 -17.284 39.119 1.00 80.06 206 ASN A O 1
ATOM 1624 N N . THR A 1 207 ? -15.925 -18.687 38.972 1.00 70.75 207 THR A N 1
ATOM 1625 C CA . THR A 1 207 ? -15.411 -19.668 39.937 1.00 70.75 207 THR A CA 1
ATOM 1626 C C . THR A 1 207 ? -14.142 -20.383 39.471 1.00 70.75 207 THR A C 1
ATOM 1628 O O . THR A 1 207 ? -13.410 -20.903 40.306 1.00 70.75 207 THR A O 1
ATOM 1631 N N . GLU A 1 208 ? -13.849 -20.389 38.168 1.00 75.50 208 GLU A N 1
ATOM 1632 C CA . GLU A 1 208 ? -12.640 -21.011 37.615 1.00 75.50 208 GLU A CA 1
ATOM 1633 C C . GLU A 1 208 ? -11.444 -20.055 37.630 1.00 75.50 208 GLU A C 1
ATOM 1635 O O . GLU A 1 208 ? -10.325 -20.452 37.947 1.00 75.50 208 GLU A O 1
ATOM 1640 N N . THR A 1 209 ? -11.664 -18.787 37.273 1.00 78.38 209 THR A N 1
ATOM 1641 C CA . THR A 1 209 ? -10.578 -17.806 37.093 1.00 78.38 209 THR A CA 1
ATOM 1642 C C . THR A 1 209 ? -10.461 -16.799 38.231 1.00 78.38 209 THR A C 1
ATOM 1644 O O . THR A 1 209 ? -9.468 -16.074 38.304 1.00 78.38 209 THR A O 1
ATOM 1647 N N . GLY A 1 210 ? -11.482 -16.713 39.084 1.00 76.94 210 GLY A N 1
ATOM 1648 C CA . GLY A 1 210 ? -11.613 -15.698 40.123 1.00 76.94 210 GLY A CA 1
ATOM 1649 C C . GLY A 1 210 ? -11.919 -14.292 39.602 1.00 76.94 210 GLY A C 1
ATOM 1650 O O . GLY A 1 210 ? -11.991 -13.353 40.392 1.00 76.94 210 GLY A O 1
ATOM 1651 N N . VAL A 1 211 ? -12.072 -14.121 38.283 1.00 81.81 211 VAL A N 1
ATOM 1652 C CA . VAL A 1 211 ? -12.329 -12.823 37.646 1.00 81.81 211 VAL A CA 1
ATOM 1653 C C . VAL A 1 211 ? -13.743 -12.366 37.973 1.00 81.81 211 VAL A C 1
ATOM 1655 O O . VAL A 1 211 ? -14.701 -13.120 37.803 1.00 81.81 211 VAL A O 1
ATOM 1658 N N . ILE A 1 212 ? -13.876 -11.121 38.416 1.00 79.69 212 ILE A N 1
ATOM 1659 C CA . ILE A 1 212 ? -15.181 -10.491 38.592 1.00 79.69 212 ILE A CA 1
ATOM 1660 C C . ILE A 1 212 ? -15.705 -10.138 37.207 1.00 79.69 212 ILE A C 1
ATOM 1662 O O . ILE A 1 212 ? -14.971 -9.612 36.374 1.00 79.69 212 ILE A O 1
ATOM 1666 N N . GLN A 1 213 ? -16.962 -10.452 36.943 1.00 79.75 213 GLN A N 1
ATOM 1667 C CA . GLN A 1 213 ? -17.613 -10.230 35.669 1.00 79.75 213 GLN A CA 1
ATOM 1668 C C . GLN A 1 213 ? -18.864 -9.386 35.864 1.00 79.75 213 GLN A C 1
ATOM 1670 O O . GLN A 1 213 ? -19.624 -9.625 36.800 1.00 79.75 213 GLN A O 1
ATOM 1675 N N . GLU A 1 214 ? -19.095 -8.452 34.950 1.00 78.94 214 GLU A N 1
ATOM 1676 C CA . GLU A 1 214 ? -20.285 -7.606 34.918 1.00 78.94 214 GLU A CA 1
ATOM 1677 C C . GLU A 1 214 ? -21.244 -8.096 33.827 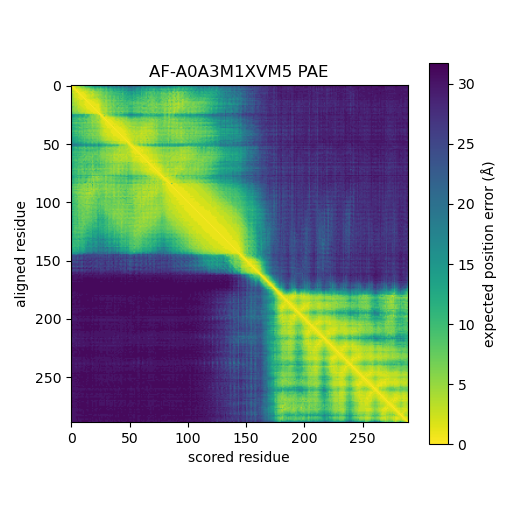1.00 78.94 214 GLU A C 1
ATOM 1679 O O . GLU A 1 214 ? -20.858 -8.412 32.697 1.00 78.94 214 GLU A O 1
ATOM 1684 N N . GLY A 1 215 ? -22.505 -8.224 34.203 1.00 70.19 215 GLY A N 1
ATOM 1685 C CA . GLY A 1 215 ? -23.604 -8.711 33.400 1.00 70.19 215 GLY A CA 1
ATOM 1686 C C . GLY A 1 215 ? -24.154 -7.606 32.517 1.00 70.19 215 GLY A C 1
ATOM 1687 O O . GLY A 1 215 ? -24.338 -6.464 32.920 1.00 70.19 215 GLY A O 1
ATOM 1688 N N . THR A 1 216 ? -24.433 -7.966 31.275 1.00 69.56 216 THR A N 1
ATOM 1689 C CA . THR A 1 216 ? -25.041 -7.092 30.276 1.00 69.56 216 THR A CA 1
ATOM 1690 C C . THR A 1 216 ? -26.143 -7.852 29.548 1.00 69.56 216 THR A C 1
ATOM 1692 O O . THR A 1 216 ? -26.273 -9.074 29.674 1.00 69.56 216 THR A O 1
ATOM 1695 N N . ALA A 1 217 ? -26.887 -7.158 28.685 1.00 64.88 217 ALA A N 1
ATOM 1696 C CA . ALA A 1 217 ? -27.879 -7.784 27.810 1.00 64.88 217 ALA A CA 1
ATOM 1697 C C . ALA A 1 217 ? -27.309 -8.898 26.899 1.00 64.88 217 ALA A C 1
ATOM 1699 O O . ALA A 1 217 ? -28.075 -9.701 26.370 1.00 64.88 217 ALA A O 1
ATOM 1700 N N . PHE A 1 218 ? -25.984 -8.967 26.717 1.00 57.31 218 PHE A N 1
ATOM 1701 C CA . PHE A 1 218 ? -25.308 -9.924 25.832 1.00 57.31 218 PHE A CA 1
ATOM 1702 C C . PHE A 1 218 ? -24.496 -10.993 26.579 1.00 57.31 218 PHE A C 1
ATOM 1704 O O . PHE A 1 218 ? -23.809 -11.792 25.943 1.00 57.31 218 PHE A O 1
ATOM 1711 N N . GLY A 1 219 ? -24.584 -11.032 27.911 1.00 71.50 219 GLY A N 1
ATOM 1712 C CA . GLY A 1 219 ? -23.839 -11.960 28.760 1.00 71.50 219 GLY A CA 1
ATOM 1713 C C . GLY A 1 219 ? -22.898 -11.248 29.727 1.00 71.50 219 GLY A C 1
ATOM 1714 O O . GLY A 1 219 ? -23.050 -10.058 29.993 1.00 71.50 219 GLY A O 1
ATOM 1715 N N . PHE A 1 220 ? -21.941 -11.997 30.269 1.00 72.38 220 PHE A N 1
ATOM 1716 C CA . PHE A 1 220 ? -20.987 -11.512 31.266 1.00 72.38 220 PHE A CA 1
ATOM 1717 C C . PHE A 1 220 ? -19.661 -11.117 30.617 1.00 72.38 220 PHE A C 1
ATOM 1719 O O . PHE A 1 220 ? -19.114 -11.886 29.825 1.00 72.38 220 PHE A O 1
ATOM 1726 N N . PHE A 1 221 ? -19.135 -9.953 30.991 1.00 78.56 221 PHE A N 1
ATOM 1727 C CA . PHE A 1 221 ? -17.820 -9.472 30.578 1.00 78.56 221 PHE A CA 1
ATOM 1728 C C . PHE A 1 221 ? -16.858 -9.459 31.756 1.00 78.56 221 PHE A C 1
ATOM 1730 O O . PHE A 1 221 ? -17.223 -9.045 32.850 1.00 78.56 221 PHE A O 1
ATOM 1737 N N . ASP A 1 222 ? -15.624 -9.893 31.516 1.00 82.06 222 ASP A N 1
ATOM 1738 C CA . ASP A 1 222 ? -14.547 -9.826 32.499 1.00 82.06 222 ASP A CA 1
ATOM 1739 C C . ASP A 1 222 ? -14.233 -8.371 32.854 1.00 82.06 222 ASP A C 1
ATOM 1741 O O . ASP A 1 222 ? -13.953 -7.555 31.974 1.00 82.06 222 ASP A O 1
ATOM 1745 N N . THR A 1 223 ? -14.231 -8.070 34.148 1.00 80.00 223 THR A N 1
ATOM 1746 C CA . THR A 1 223 ? -13.635 -6.843 34.671 1.00 80.00 223 THR A CA 1
ATOM 1747 C C . THR A 1 223 ? -12.115 -6.983 34.726 1.00 80.00 223 THR A C 1
ATOM 1749 O O . THR A 1 223 ? -11.543 -8.070 34.582 1.00 80.00 223 THR A O 1
ATOM 1752 N N . ASP A 1 224 ? -11.445 -5.872 35.005 1.00 83.62 224 ASP A N 1
ATOM 1753 C CA . ASP A 1 224 ? -10.004 -5.839 35.222 1.00 83.62 224 ASP A CA 1
ATOM 1754 C C . ASP A 1 224 ? -9.608 -6.334 36.616 1.00 83.62 224 ASP A C 1
ATOM 1756 O O . ASP A 1 224 ? -8.520 -6.029 37.077 1.00 83.62 224 ASP A O 1
ATOM 1760 N N . ILE A 1 225 ? -10.464 -7.080 37.315 1.00 77.88 225 ILE A N 1
ATOM 1761 C CA . ILE A 1 225 ? -10.241 -7.469 38.704 1.00 77.88 225 ILE A CA 1
ATOM 1762 C C . ILE A 1 225 ? -10.474 -8.962 38.881 1.00 77.88 225 ILE A C 1
ATOM 1764 O O . ILE A 1 225 ? -11.469 -9.513 38.405 1.00 77.88 225 ILE A O 1
ATOM 1768 N N . ARG A 1 226 ? -9.575 -9.623 39.615 1.00 83.62 226 ARG A N 1
ATOM 1769 C CA . ARG A 1 226 ? -9.747 -11.019 40.020 1.00 83.62 226 ARG A CA 1
ATOM 1770 C C . ARG A 1 226 ? -9.322 -11.272 41.456 1.00 83.62 226 ARG A C 1
ATOM 1772 O O . ARG A 1 226 ? -8.422 -10.616 41.965 1.00 83.62 226 ARG A O 1
ATOM 1779 N N . ILE A 1 227 ? -9.946 -12.264 42.076 1.00 81.44 227 ILE A N 1
ATOM 1780 C CA . ILE A 1 227 ? -9.487 -12.879 43.322 1.00 81.44 227 ILE A CA 1
ATOM 1781 C C . ILE A 1 227 ? -8.797 -14.179 42.928 1.00 81.44 227 ILE A C 1
ATOM 1783 O O . ILE A 1 227 ? -9.460 -15.115 42.490 1.00 81.44 227 ILE A O 1
ATOM 1787 N N . HIS A 1 228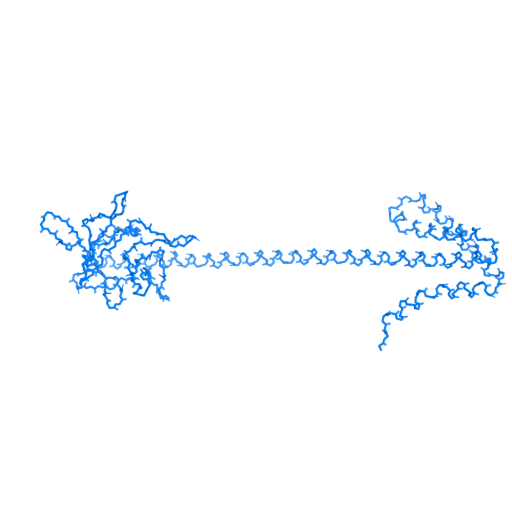 ? -7.475 -14.247 43.037 1.00 81.94 228 HIS A N 1
ATOM 1788 C CA . HIS A 1 228 ? -6.719 -15.422 42.629 1.00 81.94 228 HIS A CA 1
ATOM 1789 C C . HIS A 1 228 ? -7.209 -16.654 43.417 1.00 81.94 228 HIS A C 1
ATOM 1791 O O . HIS A 1 228 ? -7.125 -16.659 44.647 1.00 81.94 228 HIS A O 1
ATOM 1797 N N . PRO A 1 229 ? -7.715 -17.708 42.750 1.00 71.44 229 PRO A N 1
ATOM 1798 C CA . PRO A 1 229 ? -8.476 -18.772 43.413 1.00 71.44 229 PRO A CA 1
ATOM 1799 C C . PRO A 1 229 ? -7.651 -19.573 44.429 1.00 71.44 229 PRO A C 1
ATOM 1801 O O . PRO A 1 229 ? -8.195 -20.086 45.401 1.00 71.44 229 PRO A O 1
ATOM 1804 N N . GLU A 1 230 ? -6.333 -19.658 44.229 1.00 76.19 230 GLU A N 1
ATOM 1805 C CA . GLU A 1 230 ? -5.435 -20.407 45.118 1.00 76.19 230 GLU A CA 1
ATOM 1806 C C . GLU A 1 230 ? -4.912 -19.590 46.307 1.00 76.19 230 GLU A C 1
ATOM 1808 O O . GLU A 1 230 ? -4.727 -20.130 47.396 1.00 76.19 230 GLU A O 1
ATOM 1813 N N . THR A 1 231 ? -4.645 -18.297 46.114 1.00 79.12 231 THR A N 1
ATOM 1814 C CA . THR A 1 231 ? -3.963 -17.452 47.113 1.00 79.12 231 THR A CA 1
ATOM 1815 C C . THR A 1 231 ? -4.913 -16.476 47.801 1.00 79.12 231 THR A C 1
ATOM 1817 O O . THR A 1 231 ? -4.561 -15.897 48.828 1.00 79.12 231 THR A O 1
ATOM 1820 N N . GLY A 1 232 ? -6.106 -16.277 47.233 1.00 79.25 232 GLY A N 1
ATOM 1821 C CA . GLY A 1 232 ? -7.054 -15.247 47.635 1.00 79.25 232 GLY A CA 1
ATOM 1822 C C . GLY A 1 232 ? -6.588 -13.828 47.306 1.00 79.25 232 GLY A C 1
ATOM 1823 O O . GLY A 1 232 ? -7.248 -12.879 47.722 1.00 79.25 232 GLY A O 1
ATOM 1824 N N . GLU A 1 233 ? -5.459 -13.650 46.609 1.00 84.56 233 GLU A N 1
ATOM 1825 C CA . GLU A 1 233 ? -4.916 -12.328 46.287 1.00 84.56 233 GLU A CA 1
ATOM 1826 C C . GLU A 1 233 ? -5.831 -11.579 45.323 1.00 84.56 233 GLU A C 1
ATOM 1828 O O . GLU A 1 233 ? -6.259 -12.107 44.301 1.00 84.56 233 GLU A O 1
ATOM 1833 N N . ILE A 1 234 ? -6.137 -10.331 45.663 1.00 82.19 234 ILE A N 1
ATOM 1834 C CA . ILE A 1 234 ? -6.895 -9.438 44.801 1.00 82.19 234 ILE A CA 1
ATOM 1835 C C . ILE A 1 234 ? -5.903 -8.822 43.826 1.00 82.19 234 ILE A C 1
ATOM 1837 O O . ILE A 1 234 ? -4.968 -8.118 44.222 1.00 82.19 234 ILE A O 1
ATOM 1841 N N . GLU A 1 235 ? -6.122 -9.076 42.549 1.00 84.19 235 GLU A N 1
ATOM 1842 C CA . GLU A 1 235 ? -5.281 -8.610 41.464 1.00 84.19 235 GLU A CA 1
ATOM 1843 C C . GLU A 1 235 ? -6.078 -7.732 40.508 1.00 84.19 235 GLU A C 1
ATOM 1845 O O . GLU A 1 235 ? -7.270 -7.951 40.281 1.00 84.19 235 GLU A O 1
ATOM 1850 N N . GLU A 1 236 ? -5.394 -6.762 39.915 1.00 83.62 236 GLU A N 1
ATOM 1851 C CA . GLU A 1 236 ? -5.950 -5.865 38.911 1.00 83.62 236 GLU A CA 1
ATOM 1852 C C . GLU A 1 236 ? -5.200 -6.043 37.578 1.00 83.62 236 GLU A C 1
ATOM 1854 O O . GLU A 1 236 ? -4.030 -6.440 37.540 1.00 83.62 236 GLU A O 1
ATOM 1859 N N . ARG A 1 237 ? -5.887 -5.847 36.452 1.00 82.69 237 ARG A N 1
ATOM 1860 C CA . ARG A 1 237 ? -5.354 -6.050 35.105 1.00 82.69 237 ARG A CA 1
ATOM 1861 C C . ARG A 1 237 ? -4.759 -4.746 34.585 1.00 82.69 237 ARG A C 1
ATOM 1863 O O . ARG A 1 237 ? -5.410 -3.711 34.534 1.00 82.69 237 ARG A O 1
ATOM 1870 N N . SER A 1 238 ? -3.514 -4.815 34.122 1.00 77.19 238 SER A N 1
ATOM 1871 C CA . SER A 1 238 ? -2.844 -3.745 33.376 1.00 77.19 238 SER A CA 1
ATOM 1872 C C . SER A 1 238 ? -2.520 -4.186 31.949 1.00 77.19 238 SER A C 1
ATOM 1874 O O . SER A 1 238 ? -2.637 -5.359 31.590 1.00 77.19 238 SER A O 1
ATOM 1876 N N . ALA A 1 239 ? -1.993 -3.257 31.148 1.00 72.44 239 ALA A N 1
ATOM 1877 C CA . ALA A 1 239 ? -1.428 -3.560 29.833 1.00 72.44 239 ALA A CA 1
ATOM 1878 C C . ALA A 1 239 ? -0.274 -4.590 29.864 1.00 72.44 239 ALA A C 1
ATOM 1880 O O . ALA A 1 239 ? 0.048 -5.166 28.828 1.00 72.44 239 ALA A O 1
ATOM 1881 N N . LEU A 1 240 ? 0.351 -4.822 31.026 1.00 69.94 240 LEU A N 1
ATOM 1882 C CA . LEU A 1 240 ? 1.464 -5.763 31.207 1.00 69.94 240 LEU A CA 1
ATOM 1883 C C . LEU A 1 240 ? 1.034 -7.092 31.853 1.00 69.94 240 LEU A C 1
ATOM 1885 O O . LEU A 1 240 ? 1.878 -7.954 32.086 1.00 69.94 240 LEU A O 1
ATOM 1889 N N . GLY A 1 241 ? -0.263 -7.268 32.120 1.00 81.19 241 GLY A N 1
ATOM 1890 C CA . GLY A 1 241 ? -0.818 -8.434 32.802 1.00 81.19 241 GLY A CA 1
ATOM 1891 C C . GLY A 1 241 ? -1.396 -8.097 34.174 1.00 81.19 241 GLY A C 1
ATOM 1892 O O . GLY A 1 241 ? -1.635 -6.929 34.495 1.00 81.19 241 GLY A O 1
ATOM 1893 N N . TRP A 1 242 ? -1.651 -9.140 34.961 1.00 81.25 242 TRP A N 1
ATOM 1894 C CA . TRP A 1 242 ? -2.216 -9.031 36.302 1.00 81.25 242 TRP A CA 1
ATOM 1895 C C . TRP A 1 242 ? -1.166 -8.612 37.330 1.00 81.25 242 TRP A C 1
ATOM 1897 O O . TRP A 1 242 ? -0.037 -9.104 37.303 1.00 81.25 242 TRP A O 1
ATOM 1907 N N . PHE A 1 243 ? -1.543 -7.715 38.236 1.00 85.19 243 PHE A N 1
ATOM 1908 C CA . PHE A 1 243 ? -0.698 -7.247 39.328 1.00 85.19 243 PHE A CA 1
ATOM 1909 C C . PHE A 1 243 ? -1.448 -7.324 40.657 1.00 85.19 243 PHE A C 1
ATOM 1911 O O . PHE A 1 243 ? -2.634 -7.012 40.731 1.00 85.19 243 PHE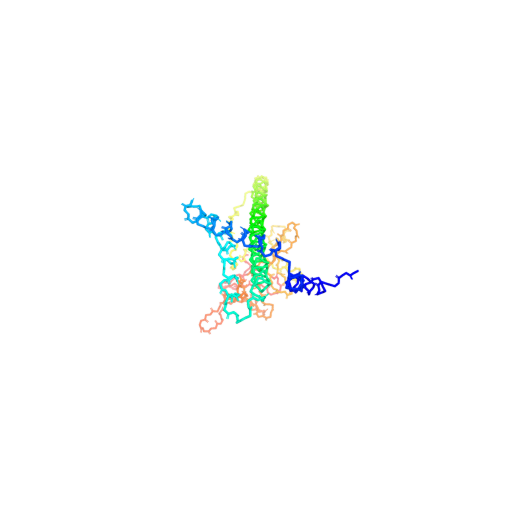 A O 1
ATOM 1918 N N . ALA A 1 244 ? -0.751 -7.729 41.718 1.00 83.38 244 ALA A N 1
ATOM 1919 C CA . ALA A 1 244 ? -1.329 -7.799 43.053 1.00 83.38 244 ALA A CA 1
ATOM 1920 C C . ALA A 1 244 ? -1.616 -6.389 43.588 1.00 83.38 244 ALA A C 1
ATOM 1922 O O . ALA A 1 244 ? -0.754 -5.510 43.555 1.00 83.38 244 ALA A O 1
ATOM 1923 N N . THR A 1 245 ? -2.816 -6.187 44.132 1.00 81.38 245 THR A N 1
ATOM 1924 C CA . THR A 1 245 ? -3.222 -4.914 44.759 1.00 81.38 245 THR A CA 1
ATOM 1925 C C . THR A 1 245 ? -2.633 -4.728 46.161 1.00 81.38 245 THR A C 1
ATOM 1927 O O . THR A 1 245 ? -2.807 -3.678 46.775 1.00 81.38 245 THR A O 1
ATOM 1930 N N . GLY A 1 246 ? -1.957 -5.752 46.694 1.00 83.00 246 GLY A N 1
ATOM 1931 C CA . GLY A 1 246 ? -1.542 -5.804 48.094 1.00 83.00 246 GLY A CA 1
ATOM 1932 C C . GLY A 1 246 ? -2.690 -6.153 49.045 1.00 83.00 246 GLY A C 1
ATOM 1933 O O . GLY A 1 246 ? -2.538 -5.986 50.250 1.00 83.00 246 GLY A O 1
ATOM 1934 N N . LYS A 1 247 ? -3.829 -6.635 48.534 1.00 84.44 247 LYS A N 1
ATOM 1935 C CA . LYS A 1 247 ? -4.943 -7.163 49.333 1.00 84.44 247 LYS A CA 1
ATOM 1936 C C . LYS A 1 247 ? -5.165 -8.642 49.036 1.00 84.44 247 LYS A C 1
ATOM 1938 O O . LYS A 1 247 ? -4.978 -9.068 47.899 1.00 84.44 247 LYS A O 1
ATOM 1943 N N . ARG A 1 248 ? -5.595 -9.425 50.026 1.00 85.56 248 ARG A N 1
ATOM 1944 C CA . ARG A 1 248 ? -6.026 -10.819 49.822 1.00 85.56 248 ARG A CA 1
ATOM 1945 C C . ARG A 1 248 ? -7.163 -11.214 50.748 1.00 85.56 248 ARG A C 1
ATOM 1947 O O . ARG A 1 248 ? -7.299 -10.645 51.822 1.00 85.56 248 ARG A O 1
ATOM 1954 N N . VAL A 1 249 ? -7.937 -12.219 50.366 1.00 84.06 249 VAL A N 1
ATOM 1955 C CA . VAL A 1 249 ? -8.956 -12.850 51.210 1.00 84.06 249 VAL A CA 1
ATOM 1956 C C . VAL A 1 249 ? -8.367 -14.122 51.812 1.00 84.06 249 VAL A C 1
ATOM 1958 O O . VAL A 1 249 ? -7.992 -15.041 51.086 1.00 84.06 249 VAL A O 1
ATOM 1961 N N . HIS A 1 250 ? -8.275 -14.196 53.137 1.00 82.88 250 HIS A N 1
ATOM 1962 C CA . HIS A 1 250 ? -7.796 -15.396 53.817 1.00 82.88 250 HIS A CA 1
ATOM 1963 C C . HIS A 1 250 ? -8.805 -16.537 53.632 1.00 82.88 250 HIS A C 1
ATOM 1965 O O . HIS A 1 250 ? -9.943 -16.439 54.085 1.00 82.88 250 HIS A O 1
ATOM 1971 N N . SER A 1 251 ? -8.394 -17.635 52.999 1.00 72.75 251 SER A N 1
ATOM 1972 C CA . SER A 1 251 ? -9.292 -18.717 52.558 1.00 72.75 251 SER A CA 1
ATOM 1973 C C . SER A 1 251 ? -10.114 -19.356 53.684 1.00 72.75 251 SER A C 1
ATOM 1975 O O . SER A 1 251 ? -11.272 -19.707 53.482 1.00 72.75 251 SER A O 1
ATOM 1977 N N . GLU A 1 252 ? -9.540 -19.484 54.882 1.00 77.06 252 GLU A N 1
ATOM 1978 C CA . GLU A 1 252 ? -10.216 -20.135 56.015 1.00 77.06 252 GLU A CA 1
ATOM 1979 C C . GLU A 1 252 ? -11.166 -19.212 56.790 1.00 77.06 252 GLU A C 1
ATOM 1981 O O . GLU A 1 252 ? -12.209 -19.648 57.276 1.00 77.06 252 GLU A O 1
ATOM 1986 N N . THR A 1 253 ? -10.804 -17.939 56.946 1.00 80.19 253 THR A N 1
ATOM 1987 C CA . THR A 1 253 ? -11.507 -16.996 57.832 1.00 80.19 253 THR A CA 1
ATOM 1988 C C . THR A 1 253 ? -12.338 -15.982 57.057 1.00 80.19 253 THR A C 1
ATOM 1990 O O . THR A 1 253 ? -13.200 -15.324 57.643 1.00 80.19 253 THR A O 1
ATOM 1993 N N . GLY A 1 254 ? -12.080 -15.854 55.754 1.00 80.12 254 GLY A N 1
ATOM 1994 C CA . GLY A 1 254 ? -12.672 -14.856 54.880 1.00 80.12 254 GLY A CA 1
ATOM 1995 C C . GLY A 1 254 ? -12.140 -13.444 55.102 1.00 80.12 254 GLY A C 1
ATOM 1996 O O . GLY A 1 254 ? -12.614 -12.516 54.453 1.00 80.12 254 GLY A O 1
ATOM 1997 N N . VAL A 1 255 ? -11.208 -13.260 56.043 1.00 84.31 255 VAL A N 1
ATOM 1998 C CA . VAL A 1 255 ? -10.704 -11.944 56.451 1.00 84.31 255 VAL A CA 1
ATOM 1999 C C . VAL A 1 255 ? -9.901 -11.332 55.318 1.00 84.31 255 VAL A C 1
ATOM 2001 O O . VAL A 1 255 ? -9.018 -11.981 54.753 1.00 84.31 255 VAL A O 1
ATOM 2004 N N . ILE A 1 256 ? -10.209 -10.081 54.993 1.00 84.94 256 ILE A N 1
ATOM 2005 C CA . ILE A 1 256 ? -9.425 -9.306 54.044 1.00 84.94 256 ILE A CA 1
ATOM 2006 C C . ILE A 1 256 ? -8.136 -8.901 54.757 1.00 84.94 256 ILE A C 1
ATOM 2008 O O . ILE A 1 256 ? -8.167 -8.339 55.850 1.00 84.94 256 ILE A O 1
ATOM 2012 N N . GLN A 1 257 ? -6.997 -9.213 54.157 1.00 85.88 257 GLN A N 1
ATOM 2013 C CA . GLN A 1 257 ? -5.676 -8.874 54.658 1.00 85.88 257 GLN A CA 1
ATOM 2014 C C . GLN A 1 257 ? -5.008 -7.871 53.725 1.00 85.88 257 GLN A C 1
ATOM 2016 O O . GLN A 1 257 ? -5.113 -7.993 52.504 1.00 85.88 257 GLN A O 1
ATOM 2021 N N . GLU A 1 258 ? -4.278 -6.919 54.296 1.00 87.94 258 GLU A N 1
ATOM 2022 C CA . GLU A 1 258 ? -3.469 -5.948 53.558 1.00 87.94 258 GLU A CA 1
ATOM 2023 C C . GLU A 1 258 ? -1.976 -6.226 53.751 1.00 87.94 258 GLU A C 1
ATOM 2025 O O . GLU A 1 258 ? -1.517 -6.591 54.838 1.00 87.94 258 GLU A O 1
ATOM 2030 N N . GLN A 1 259 ? -1.211 -6.073 52.674 1.00 86.62 259 GLN A N 1
ATOM 2031 C CA . GLN A 1 259 ? 0.228 -6.272 52.651 1.00 86.62 259 GLN A CA 1
ATOM 2032 C C . GLN A 1 259 ? 0.948 -4.970 53.001 1.00 86.62 259 GLN A C 1
ATOM 2034 O O . GLN A 1 259 ? 0.708 -3.920 52.405 1.00 86.62 259 GLN A O 1
ATOM 2039 N N . ASN A 1 260 ? 1.900 -5.048 53.928 1.00 81.38 260 ASN A N 1
ATOM 2040 C CA . ASN A 1 260 ? 2.855 -3.978 54.191 1.00 81.38 260 ASN A CA 1
ATOM 2041 C C . ASN A 1 260 ? 4.297 -4.523 54.206 1.00 81.38 260 ASN A C 1
ATOM 2043 O O . ASN A 1 260 ? 4.546 -5.692 53.906 1.00 81.38 260 ASN A O 1
ATOM 2047 N N . ALA A 1 261 ? 5.263 -3.676 54.573 1.00 78.94 261 ALA A N 1
ATOM 2048 C CA . ALA A 1 261 ? 6.688 -4.024 54.599 1.00 78.94 261 ALA A CA 1
ATOM 2049 C C . ALA A 1 261 ? 7.057 -5.209 55.522 1.00 78.94 261 ALA A C 1
ATOM 2051 O O . ALA A 1 261 ? 8.159 -5.742 55.415 1.00 78.94 261 ALA A O 1
ATOM 2052 N N . PHE A 1 262 ? 6.162 -5.618 56.422 1.00 76.62 262 PHE A N 1
ATOM 2053 C CA . PHE A 1 262 ? 6.381 -6.649 57.435 1.00 76.62 262 PHE A CA 1
ATOM 2054 C C . PHE A 1 262 ? 5.508 -7.898 57.240 1.00 76.62 262 PHE A C 1
ATOM 2056 O O . PHE A 1 262 ? 5.613 -8.829 58.036 1.00 76.62 262 PHE A O 1
ATOM 2063 N N . GLY A 1 263 ? 4.674 -7.948 56.196 1.00 80.88 263 GLY A N 1
ATOM 2064 C CA . GLY A 1 263 ? 3.816 -9.095 55.886 1.00 80.88 263 GLY A CA 1
ATOM 2065 C C . GLY A 1 263 ? 2.345 -8.725 55.705 1.00 80.88 263 GLY A C 1
ATOM 2066 O O . GLY A 1 263 ? 2.022 -7.598 55.336 1.00 80.88 263 GLY A O 1
ATOM 2067 N N . TRP A 1 264 ? 1.467 -9.700 55.940 1.00 83.06 264 TRP A N 1
ATOM 2068 C CA . TRP A 1 264 ? 0.014 -9.572 55.816 1.00 83.06 264 TRP A CA 1
ATOM 2069 C C . TRP A 1 264 ? -0.631 -9.260 57.164 1.00 83.06 264 TRP A C 1
ATOM 2071 O O . TRP A 1 264 ? -0.298 -9.895 58.164 1.00 83.06 264 TRP A O 1
ATOM 2081 N N . PHE A 1 265 ? -1.564 -8.312 57.172 1.00 86.38 265 PHE A N 1
ATOM 2082 C CA . PHE A 1 265 ? -2.263 -7.854 58.369 1.00 86.38 265 PHE A CA 1
ATOM 2083 C C . PHE A 1 265 ? -3.766 -7.947 58.157 1.00 86.38 265 PHE A C 1
ATOM 2085 O O . PHE A 1 265 ? -4.263 -7.526 57.116 1.00 86.38 265 PHE A O 1
ATOM 2092 N N . ASP A 1 266 ? -4.470 -8.490 59.145 1.00 86.38 266 ASP A N 1
ATOM 2093 C CA . ASP A 1 266 ? -5.928 -8.585 59.140 1.00 86.38 266 ASP A CA 1
ATOM 2094 C C . ASP A 1 266 ? -6.554 -7.190 59.171 1.00 86.38 266 ASP A C 1
ATOM 2096 O O . ASP A 1 266 ? -6.186 -6.350 59.995 1.00 86.38 266 ASP A O 1
ATOM 2100 N N . THR A 1 267 ? -7.512 -6.960 58.278 1.00 85.44 267 THR A N 1
ATOM 2101 C CA . THR A 1 267 ? -8.414 -5.810 58.356 1.00 85.44 267 THR A CA 1
ATOM 2102 C C . THR A 1 267 ? -9.637 -6.154 59.204 1.00 85.44 267 THR A C 1
ATOM 2104 O O . THR A 1 267 ? -9.885 -7.312 59.551 1.00 85.44 267 THR A O 1
ATOM 2107 N N . ASP A 1 268 ? -10.444 -5.139 59.497 1.00 85.44 268 ASP A N 1
ATOM 2108 C CA . ASP A 1 268 ? -11.740 -5.306 60.151 1.00 85.44 268 ASP A CA 1
ATOM 2109 C C . ASP A 1 268 ? -12.852 -5.712 59.164 1.00 85.44 268 ASP A C 1
ATOM 2111 O O . ASP A 1 268 ? -14.026 -5.602 59.495 1.00 85.44 268 ASP A O 1
ATOM 2115 N N . GLU A 1 269 ? -12.515 -6.184 57.960 1.00 82.88 269 GLU A N 1
ATOM 2116 C CA . GLU A 1 269 ? -13.468 -6.616 56.933 1.00 82.88 269 GLU A CA 1
ATOM 2117 C C . GLU A 1 269 ? -13.269 -8.097 56.585 1.00 82.88 269 GLU A C 1
ATOM 2119 O O . GLU A 1 269 ? -12.143 -8.600 56.505 1.00 82.88 269 GLU A O 1
ATOM 2124 N N . ARG A 1 270 ? -14.368 -8.827 56.366 1.00 83.06 270 ARG A N 1
ATOM 2125 C CA . ARG A 1 270 ? -14.322 -10.215 55.888 1.00 83.06 270 ARG A CA 1
ATOM 2126 C C . ARG A 1 270 ? -15.493 -10.574 54.987 1.00 83.06 270 ARG A C 1
ATOM 2128 O O . ARG A 1 270 ? -16.572 -9.999 55.083 1.00 83.06 270 ARG A O 1
ATOM 2135 N N . ILE A 1 271 ? -15.297 -11.613 54.186 1.00 80.12 271 ILE A N 1
ATOM 2136 C CA . ILE A 1 271 ? -16.352 -12.318 53.457 1.00 80.12 271 ILE A CA 1
ATOM 2137 C C . ILE A 1 271 ? -16.615 -13.625 54.202 1.00 80.12 271 ILE A C 1
ATOM 2139 O O . ILE A 1 271 ? -15.779 -14.521 54.193 1.00 80.12 271 ILE A O 1
ATOM 2143 N N . HIS A 1 272 ? -17.757 -13.749 54.875 1.00 79.12 272 HIS A N 1
ATOM 2144 C CA . HIS A 1 272 ? -18.060 -14.906 55.712 1.00 79.12 272 HIS A CA 1
ATOM 2145 C C . HIS A 1 272 ? -17.940 -16.220 54.904 1.00 79.12 272 HIS A C 1
ATOM 2147 O O . HIS A 1 272 ? -18.722 -16.423 53.969 1.00 79.12 272 HIS A O 1
ATOM 2153 N N . PRO A 1 273 ? -17.038 -17.154 55.273 1.00 70.62 273 PRO A N 1
ATOM 2154 C CA . PRO A 1 273 ? -16.665 -18.287 54.419 1.00 70.62 273 PRO A CA 1
ATOM 2155 C C . PRO A 1 273 ? -17.821 -19.207 54.028 1.00 70.62 273 PRO A C 1
ATOM 2157 O O . PRO A 1 273 ? -17.771 -19.845 52.986 1.00 70.62 273 PRO A O 1
ATOM 2160 N N . GLN A 1 274 ? -18.862 -19.300 54.861 1.00 71.44 274 GLN A N 1
ATOM 2161 C CA . GLN A 1 274 ? -20.026 -20.157 54.603 1.00 71.44 274 GLN A CA 1
ATOM 2162 C C . GLN A 1 274 ? -21.206 -19.438 53.938 1.00 71.44 274 GLN A C 1
ATOM 2164 O O . GLN A 1 274 ? -22.027 -20.087 53.302 1.00 71.44 274 GLN A O 1
ATOM 2169 N N . THR A 1 275 ? -21.350 -18.123 54.117 1.00 69.50 275 THR A N 1
ATOM 2170 C CA . THR A 1 275 ? -22.552 -17.394 53.668 1.00 69.50 275 THR A CA 1
ATOM 2171 C C . THR A 1 275 ? -22.254 -16.414 52.541 1.00 69.50 275 THR A C 1
ATOM 2173 O O . THR A 1 275 ? -23.187 -15.895 51.932 1.00 69.50 275 THR A O 1
ATOM 2176 N N . GLY A 1 276 ? -20.971 -16.143 52.283 1.00 71.31 276 GLY A N 1
ATOM 2177 C CA . GLY A 1 276 ? -20.508 -15.150 51.324 1.00 71.31 276 GLY A CA 1
ATOM 2178 C C . GLY A 1 276 ? -20.824 -13.711 51.727 1.00 71.31 276 GLY A C 1
ATOM 2179 O O . GLY A 1 276 ? -20.578 -12.825 50.917 1.00 71.31 276 GLY A O 1
ATOM 2180 N N . ARG A 1 277 ? -21.390 -13.474 52.922 1.00 73.44 277 ARG A N 1
ATOM 2181 C CA . ARG A 1 277 ? -21.801 -12.144 53.397 1.00 73.44 277 ARG A CA 1
ATOM 2182 C C . ARG A 1 277 ? -20.588 -11.289 53.731 1.00 73.44 277 ARG A C 1
ATOM 2184 O O . ARG A 1 277 ? -19.657 -11.775 54.376 1.00 73.44 277 ARG A O 1
ATOM 2191 N N . HIS A 1 278 ? -20.630 -10.021 53.346 1.00 78.25 278 HIS A N 1
ATOM 2192 C CA . HIS A 1 278 ? -19.666 -9.046 53.832 1.00 78.25 278 HIS A CA 1
ATOM 2193 C C . HIS A 1 278 ? -19.924 -8.731 55.312 1.00 78.25 278 HIS A C 1
ATOM 2195 O O . HIS A 1 278 ? -21.068 -8.543 55.724 1.00 78.25 278 HIS A O 1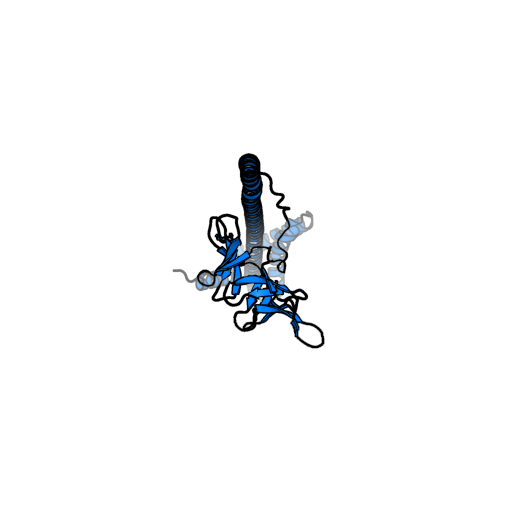
ATOM 2201 N N . GLN A 1 279 ? -18.866 -8.705 56.117 1.00 79.94 279 GLN A N 1
ATOM 2202 C CA . GLN A 1 279 ? -18.948 -8.450 57.549 1.00 79.94 279 GLN A CA 1
ATOM 2203 C C . GLN A 1 279 ? -17.852 -7.501 58.003 1.00 79.94 279 GLN A C 1
ATOM 2205 O O . GLN A 1 279 ? -16.715 -7.588 57.535 1.00 79.94 279 GLN A O 1
ATOM 2210 N N . LYS A 1 280 ? -18.187 -6.658 58.980 1.00 84.25 280 LYS A N 1
ATOM 2211 C CA . LYS A 1 280 ? -17.242 -5.773 59.659 1.00 84.25 280 LYS A CA 1
ATOM 2212 C C . LYS A 1 280 ? -16.994 -6.197 61.097 1.00 84.25 280 LYS A C 1
ATOM 2214 O O . LYS A 1 280 ? -17.856 -6.802 61.735 1.00 84.25 280 LYS A O 1
ATOM 2219 N N . ARG A 1 281 ? -15.802 -5.878 61.596 1.00 83.69 281 ARG A N 1
ATOM 2220 C CA . ARG A 1 281 ? -15.363 -6.137 62.964 1.00 83.69 281 ARG A CA 1
ATOM 2221 C C . ARG A 1 281 ? -15.398 -4.869 63.809 1.00 83.69 281 ARG A C 1
ATOM 2223 O O . ARG A 1 281 ? -15.080 -3.777 63.359 1.00 83.69 281 ARG A O 1
ATOM 2230 N N . ASP A 1 282 ? -15.762 -5.048 65.064 1.00 83.25 282 ASP A N 1
ATOM 2231 C CA . ASP A 1 282 ? -15.737 -4.072 66.165 1.00 83.25 282 ASP A CA 1
ATOM 2232 C C . ASP A 1 282 ? -15.412 -4.825 67.479 1.00 83.25 282 ASP A C 1
ATOM 2234 O O . ASP A 1 282 ? -15.102 -6.023 67.474 1.00 83.25 282 ASP A O 1
ATOM 2238 N N . ALA A 1 283 ? -15.439 -4.122 68.613 1.00 78.94 283 ALA A N 1
ATOM 2239 C CA . ALA A 1 283 ? -15.155 -4.649 69.947 1.00 78.94 283 ALA A CA 1
ATOM 2240 C C . ALA A 1 283 ? -15.921 -5.928 70.360 1.00 78.94 283 ALA A C 1
ATOM 2242 O O . ALA A 1 283 ? -15.418 -6.669 71.206 1.00 78.94 283 ALA A O 1
ATOM 2243 N N . PHE A 1 284 ? -17.102 -6.213 69.808 1.00 76.69 284 PHE A N 1
ATOM 2244 C CA . PHE A 1 284 ? -17.949 -7.348 70.214 1.00 76.69 284 PHE A CA 1
ATOM 2245 C C . PHE A 1 284 ? -17.921 -8.565 69.259 1.00 76.69 284 PHE A C 1
ATOM 2247 O O . PHE A 1 284 ? -18.616 -9.547 69.521 1.00 76.69 284 PHE A O 1
ATOM 2254 N N . GLY A 1 285 ? -17.132 -8.540 68.172 1.00 82.44 285 GLY A N 1
ATOM 2255 C CA . GLY A 1 285 ? -17.131 -9.598 67.151 1.00 82.44 285 GLY A CA 1
ATOM 2256 C C . GLY A 1 285 ? -17.327 -9.107 65.714 1.00 82.44 285 GLY A C 1
ATOM 2257 O O . GLY A 1 285 ? -16.818 -8.056 65.342 1.00 82.44 285 GLY A O 1
ATOM 2258 N N . TRP A 1 286 ? -17.985 -9.933 64.896 1.00 81.88 286 TRP A N 1
ATOM 2259 C CA . TRP A 1 286 ? -18.293 -9.663 63.488 1.00 81.88 286 TRP A CA 1
ATOM 2260 C C . TRP A 1 286 ? -19.803 -9.469 63.315 1.00 81.88 286 TRP A C 1
ATOM 2262 O O . TRP A 1 286 ? -20.571 -10.296 63.811 1.00 81.88 286 TRP A O 1
ATOM 2272 N N . TRP A 1 287 ? -20.217 -8.454 62.563 1.00 80.00 287 TRP A N 1
ATOM 2273 C CA . TRP A 1 287 ? -21.610 -8.231 62.133 1.00 80.00 287 TRP A CA 1
ATOM 2274 C C . TRP A 1 287 ? -21.669 -8.143 60.625 1.00 80.00 287 TRP A C 1
ATOM 2276 O O . TRP A 1 287 ? -20.717 -7.698 59.984 1.00 80.00 287 TRP A O 1
ATOM 2286 N N . ASP A 1 288 ? -22.818 -8.541 60.096 1.00 77.06 288 ASP A N 1
ATOM 2287 C CA . ASP A 1 288 ? -23.208 -8.215 58.734 1.00 77.06 288 ASP A CA 1
ATOM 2288 C C . ASP A 1 288 ? -23.297 -6.687 58.627 1.00 77.06 288 ASP A C 1
ATOM 2290 O O . ASP A 1 288 ? -23.982 -6.053 59.433 1.00 77.06 288 ASP A O 1
ATOM 2294 N N . ASP A 1 289 ? -22.527 -6.122 57.696 1.00 61.56 289 ASP A N 1
ATOM 2295 C CA . ASP A 1 289 ? -22.600 -4.697 57.345 1.00 61.56 289 ASP A CA 1
ATOM 2296 C C . ASP A 1 289 ? -23.870 -4.444 56.532 1.00 61.56 289 ASP A C 1
ATOM 2298 O O . ASP A 1 289 ? -24.119 -5.235 55.589 1.00 61.56 289 ASP A O 1
#

Sequence (289 aa):
MIYPEYLTLRLALTPLILGIVVVACDAPAIHDRLGRSYLWMREKHALASREGGWWRTLFVQPFLWLGFMGDVLARKVPVPRLHDGLGLVLALYAWAGLLGLMLGAVSLLVTLVVALVSMVVQLILFLLGAAFGIAVIYQVIKQMFWEGSEVQRSYESSRRMFGGGEARASRPVLGTFRPGTRVNQETGRIQEETAFGFFDTDERVNTETGVIQEGTAFGFFDTDIRIHPETGEIEERSALGWFATGKRVHSETGVIQEQNAFGWFDTDERIHPQTGRHQKRDAFGWWDD

Radius of gyration: 45.9 Å; Cα contacts (8 Å, |Δi|>4): 329; chains: 1; bounding box: 87×48×125 Å

Nearest PDB structures (foldseek):
  3g6b-assembly1_B  TM=4.002E-01  e=3.677E+00  Thermotoga maritima

pLDDT: mean 77.19, std 14.07, range [30.7, 98.5]

Secondary structure (DSSP, 8-state):
---HHHHHHHHHHHHHHHHHHHHHT--HHHHHHHHHHHHHHHHHHHHHHHS--HHIIIIIHHHHHHHHHHHHHHTTSS-HHHHHHHHHHHHHHHHHHHHHHHHHHHHHHHHHHHHHHHHHHHHHHHHHHHHHHHHHHHHHHHHHHHHHHHHHHHHHHHHHHH-----------TT---TTEEE-TTT-EEEEEETTEEEEEEEEE-TTT-EEEEEETTEEEEEEEEE-TTT-EEEEEETTEEEEEEEEE-TTT-EEEEEETTEEEEEEEEE-TTT-BEEEEETTEEEE-